Protein AF-A0A817H152-F1 (afdb_monomer_lite)

Sequence (243 aa):
MSLGIDNRSVYAEDFEIPFLQQSAEFYRLESQKLLAENSASVYIRKVAARISEEAERAVHYLDKSTEERIVRVLEDELITKHIKTIVEMENSGVYHMLKFNKCDDLATMYKLFERVPNGHLTIADCMSNYLREQGRALVTENTDDGKNAITYVQNLLDLKDTFDHFLKNAFNEDKTFKKRINSDFEYFINLNQRSPEYLSLFIDEKLKKGAKDLGDQDVEIVLDKVMMLFRYLEEKDVCERYY

Foldseek 3Di:
DDPDPPDCCCVVPVPLVVPLVVLLVVLLVVQVVDLVPDALLVLLVVLVVVLVVQLVVCVVPHDPVSSVVSSVSSCVRNDVVCLLVSQVPPCHHLLNCLVVVVLVSLLSQLVSLVVDPCSNVSSLVSVLVSLLVLLQCLQPVQPDDPVCLQVSLVSLLVSLVSLVCSCVRRVVVDPSSVVSNLVSLLVSCQVHPCSLVSLLVNLVVLVVVCVPPNDPVVSVVVVVSSVSSLVSYPCNVVNVVND

Structure (mmCIF, N/CA/C/O backbone):
data_AF-A0A817H152-F1
#
_entry.id   AF-A0A817H152-F1
#
loop_
_atom_site.group_PDB
_atom_site.id
_atom_site.type_symbol
_atom_site.label_atom_id
_atom_site.label_alt_id
_atom_site.label_comp_id
_atom_site.label_asym_id
_atom_site.label_entity_id
_atom_site.label_seq_id
_atom_site.pdbx_PDB_ins_code
_atom_site.Cartn_x
_atom_site.Cartn_y
_atom_site.Cartn_z
_atom_site.occupancy
_atom_site.B_iso_or_equiv
_atom_site.auth_seq_id
_atom_site.auth_comp_id
_atom_site.auth_asym_id
_atom_site.auth_atom_id
_atom_site.pdbx_PDB_model_num
ATOM 1 N N . MET A 1 1 ? 15.752 3.019 -51.015 1.00 47.44 1 MET A N 1
ATOM 2 C CA . MET A 1 1 ? 15.961 2.910 -49.560 1.00 47.44 1 MET A CA 1
ATOM 3 C C . MET A 1 1 ? 16.775 4.129 -49.158 1.00 47.44 1 MET A C 1
ATOM 5 O O . MET A 1 1 ? 17.945 4.213 -49.507 1.00 47.44 1 MET A O 1
ATOM 9 N N . SER A 1 2 ? 16.114 5.155 -48.629 1.00 43.03 2 SER A N 1
ATOM 10 C CA . SER A 1 2 ? 16.725 6.469 -48.412 1.00 43.03 2 SER A CA 1
ATOM 11 C C . SER A 1 2 ? 17.457 6.461 -47.070 1.00 43.03 2 SER A C 1
ATOM 13 O O . SER A 1 2 ? 16.843 6.672 -46.024 1.00 43.03 2 SER A O 1
ATOM 15 N N . LEU A 1 3 ? 18.758 6.168 -47.108 1.00 52.34 3 LEU A N 1
ATOM 16 C CA . LEU A 1 3 ? 19.688 6.306 -45.984 1.00 52.34 3 LEU A CA 1
ATOM 17 C C . LEU A 1 3 ? 19.990 7.801 -45.781 1.00 52.34 3 LEU A C 1
ATOM 19 O O . LEU A 1 3 ? 21.046 8.299 -46.158 1.00 52.34 3 LEU A O 1
ATOM 23 N N . GLY A 1 4 ? 18.994 8.542 -45.298 1.00 56.41 4 GLY A N 1
ATOM 24 C CA . GLY A 1 4 ? 19.151 9.928 -44.867 1.00 56.41 4 GLY A CA 1
ATOM 25 C C . GLY A 1 4 ? 19.604 9.987 -43.411 1.00 56.41 4 GLY A C 1
ATOM 26 O O . GLY A 1 4 ? 19.218 9.137 -42.613 1.00 56.41 4 GLY A O 1
ATOM 27 N N . ILE A 1 5 ? 20.381 11.014 -43.071 1.00 56.88 5 ILE A N 1
ATOM 28 C CA . ILE A 1 5 ? 20.919 11.284 -41.724 1.00 56.88 5 ILE A CA 1
ATOM 29 C C . ILE A 1 5 ? 19.800 11.436 -40.667 1.00 56.88 5 ILE A C 1
ATOM 31 O O . ILE A 1 5 ? 20.035 11.187 -39.491 1.00 56.88 5 ILE A O 1
ATOM 35 N N . ASP A 1 6 ? 18.567 11.733 -41.091 1.00 56.81 6 ASP A N 1
ATOM 36 C CA . ASP A 1 6 ? 17.380 11.853 -40.228 1.00 56.81 6 ASP A CA 1
ATOM 37 C C . ASP A 1 6 ? 16.561 10.555 -40.080 1.00 56.81 6 ASP A C 1
ATOM 39 O O . ASP A 1 6 ? 15.496 10.551 -39.459 1.00 56.81 6 ASP A O 1
ATOM 43 N N . ASN A 1 7 ? 16.994 9.440 -40.677 1.00 67.81 7 ASN A N 1
ATOM 44 C CA . ASN A 1 7 ? 16.175 8.234 -40.741 1.00 67.81 7 ASN A CA 1
ATOM 45 C C . ASN A 1 7 ? 16.553 7.220 -39.650 1.00 67.81 7 ASN A C 1
ATOM 47 O O . ASN A 1 7 ? 17.437 6.384 -39.826 1.00 67.81 7 ASN A O 1
ATOM 51 N N . ARG A 1 8 ? 15.825 7.261 -38.527 1.00 81.62 8 ARG A N 1
ATOM 52 C CA . ARG A 1 8 ? 15.987 6.346 -37.382 1.00 81.62 8 ARG A CA 1
ATOM 53 C C . ARG A 1 8 ? 15.674 4.873 -37.699 1.00 81.62 8 ARG A C 1
ATOM 55 O O . ARG A 1 8 ? 16.005 4.013 -36.892 1.00 81.62 8 ARG A O 1
ATOM 62 N N . SER A 1 9 ? 15.054 4.563 -38.839 1.00 82.94 9 SER A N 1
ATOM 63 C CA . SER A 1 9 ? 14.624 3.192 -39.188 1.00 82.94 9 SER A CA 1
ATOM 64 C C . SER A 1 9 ? 15.713 2.138 -38.974 1.00 82.94 9 SER A C 1
ATOM 66 O O . SER A 1 9 ? 15.454 1.165 -38.282 1.00 82.94 9 SER A O 1
ATOM 68 N N . VAL A 1 10 ? 16.943 2.380 -39.437 1.00 87.56 10 VAL A N 1
ATOM 69 C CA . VAL A 1 10 ? 18.068 1.439 -39.261 1.00 87.56 10 VAL A CA 1
ATOM 70 C C . VAL A 1 10 ? 18.408 1.229 -37.781 1.00 87.56 10 VAL A C 1
ATOM 72 O O . VAL A 1 10 ? 18.538 0.098 -37.332 1.00 87.56 10 VAL A O 1
ATOM 75 N N . TYR A 1 11 ? 18.501 2.305 -36.990 1.00 91.31 11 TYR A N 1
ATOM 76 C CA . TYR A 1 11 ? 18.754 2.190 -35.548 1.00 91.31 11 TYR A CA 1
ATOM 77 C C . TYR A 1 11 ? 17.638 1.418 -34.838 1.00 91.31 11 TYR A C 1
ATOM 79 O O . TYR A 1 11 ? 17.907 0.559 -34.003 1.00 91.31 11 TYR A O 1
ATOM 87 N N . ALA A 1 12 ? 16.383 1.726 -35.165 1.00 91.19 12 ALA A N 1
ATOM 88 C CA . ALA A 1 12 ? 15.233 1.098 -34.535 1.00 91.19 12 ALA A CA 1
ATOM 89 C C . ALA A 1 12 ? 15.130 -0.397 -34.886 1.00 91.19 12 ALA A C 1
ATOM 91 O O . ALA A 1 12 ? 14.959 -1.226 -33.994 1.00 91.19 12 ALA A O 1
ATOM 92 N N . GLU A 1 13 ? 15.239 -0.733 -36.172 1.00 91.88 13 GLU A N 1
ATOM 93 C CA . GLU A 1 13 ? 15.029 -2.087 -36.695 1.00 91.88 13 GLU A CA 1
ATOM 94 C C . GLU A 1 13 ? 16.216 -3.011 -36.410 1.00 91.88 13 GLU A C 1
ATOM 96 O O . GLU A 1 13 ? 16.015 -4.112 -35.898 1.00 91.88 13 GLU A O 1
ATOM 101 N N . ASP A 1 14 ? 17.444 -2.556 -36.671 1.00 92.81 14 ASP A N 1
ATOM 102 C CA . ASP A 1 14 ? 18.623 -3.426 -36.612 1.00 92.81 14 ASP A CA 1
ATOM 103 C C . ASP A 1 14 ? 19.258 -3.481 -35.217 1.00 92.81 14 ASP A C 1
ATOM 105 O O . ASP A 1 14 ? 19.947 -4.450 -34.892 1.00 92.81 14 ASP A O 1
ATOM 109 N N . PHE A 1 15 ? 19.042 -2.459 -34.380 1.00 95.25 15 PHE A N 1
ATOM 110 C CA . PHE A 1 15 ? 19.638 -2.385 -33.045 1.00 95.25 15 PHE A CA 1
ATOM 111 C C . PHE A 1 15 ? 18.600 -2.351 -31.923 1.00 95.25 15 PHE A C 1
ATOM 113 O O . PHE A 1 15 ? 18.599 -3.237 -31.074 1.00 95.25 15 PHE A O 1
ATOM 120 N N . GLU A 1 16 ? 17.725 -1.346 -31.888 1.00 95.94 16 GLU A N 1
ATOM 121 C CA . GLU A 1 16 ? 16.911 -1.052 -30.707 1.00 95.94 16 GLU A CA 1
ATOM 122 C C . GLU A 1 16 ? 15.894 -2.155 -30.397 1.00 95.94 16 GLU A C 1
ATOM 124 O O . GLU A 1 16 ? 15.781 -2.576 -29.249 1.00 95.94 16 GLU A O 1
ATOM 129 N N . ILE A 1 17 ? 15.177 -2.661 -31.404 1.00 96.44 17 ILE A N 1
ATOM 130 C CA . ILE A 1 17 ? 14.216 -3.755 -31.216 1.00 96.44 17 ILE A CA 1
ATOM 131 C C . ILE A 1 17 ? 14.926 -5.032 -30.719 1.00 96.44 17 ILE A C 1
ATOM 133 O O . ILE A 1 17 ? 14.527 -5.540 -29.664 1.00 96.44 17 ILE A O 1
ATOM 137 N N . PRO A 1 18 ? 15.989 -5.541 -31.382 1.00 97.81 18 PRO A N 1
ATOM 138 C CA . PRO A 1 18 ? 16.755 -6.678 -30.871 1.00 97.81 18 PRO A CA 1
ATOM 139 C C . PRO A 1 18 ? 17.369 -6.441 -29.487 1.00 97.81 18 PRO A C 1
ATOM 141 O O . PRO A 1 18 ? 17.430 -7.370 -28.681 1.00 97.81 18 PRO A O 1
ATOM 144 N N . PHE A 1 19 ? 17.831 -5.221 -29.201 1.00 97.62 19 PHE A N 1
ATOM 145 C CA . PHE A 1 19 ? 18.377 -4.837 -27.900 1.00 97.62 19 PHE A CA 1
ATOM 146 C C . PHE A 1 19 ? 17.313 -4.949 -26.806 1.00 97.62 19 PHE A C 1
ATOM 148 O O . PHE A 1 19 ? 17.528 -5.650 -25.822 1.00 97.62 19 PHE A O 1
ATOM 155 N N . LEU A 1 20 ? 16.141 -4.336 -26.994 1.00 98.25 20 LEU A N 1
ATOM 156 C CA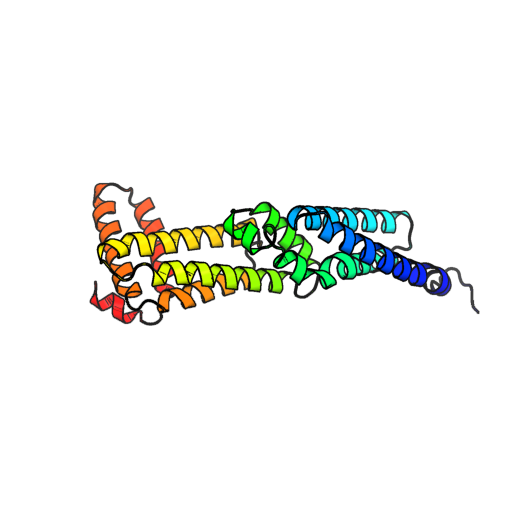 . LEU A 1 20 ? 15.051 -4.375 -26.016 1.00 98.25 20 LEU A CA 1
ATOM 157 C C . LEU A 1 20 ? 14.548 -5.806 -25.770 1.00 98.25 20 LEU A C 1
ATOM 159 O O . LEU A 1 20 ? 14.265 -6.161 -24.629 1.00 98.25 20 LEU A O 1
ATOM 163 N N . GLN A 1 21 ? 14.481 -6.645 -26.810 1.00 98.19 21 GLN A N 1
ATOM 164 C CA . GLN A 1 21 ? 14.099 -8.058 -26.682 1.00 98.19 21 GLN A CA 1
ATOM 165 C C . GLN A 1 21 ? 15.110 -8.867 -25.861 1.00 98.19 21 GLN A C 1
ATOM 167 O O . GLN A 1 21 ? 14.721 -9.635 -24.981 1.00 98.19 21 GLN A O 1
ATOM 172 N N . GLN A 1 22 ? 16.406 -8.687 -26.124 1.00 98.19 22 GLN A N 1
ATOM 173 C CA . GLN A 1 22 ? 17.460 -9.357 -25.358 1.00 98.19 22 GLN A CA 1
ATOM 174 C C . GLN A 1 22 ? 17.504 -8.864 -23.910 1.00 98.19 22 GLN A C 1
ATOM 176 O O . GLN A 1 22 ? 17.658 -9.672 -22.996 1.00 98.19 22 GLN A O 1
ATOM 181 N N . SER A 1 23 ? 17.309 -7.563 -23.690 1.00 98.25 23 SER A N 1
ATOM 182 C CA . SER A 1 23 ? 17.205 -6.989 -22.350 1.00 98.25 23 SER A CA 1
ATOM 183 C C . SER A 1 23 ? 16.000 -7.539 -21.590 1.00 98.25 23 SER A C 1
ATOM 185 O O . SER A 1 23 ? 16.137 -7.883 -20.420 1.00 98.25 23 SER A O 1
ATOM 187 N N . ALA A 1 24 ? 14.844 -7.697 -22.242 1.00 98.50 24 ALA A N 1
ATOM 188 C CA . ALA A 1 24 ? 13.667 -8.301 -21.618 1.00 98.50 24 ALA A CA 1
ATOM 189 C C . ALA A 1 24 ? 13.955 -9.733 -21.139 1.00 98.50 24 ALA A C 1
ATOM 191 O O . ALA A 1 24 ? 13.684 -10.073 -19.989 1.00 98.50 24 ALA A O 1
ATOM 192 N N . GLU A 1 25 ? 14.589 -10.552 -21.983 1.00 98.38 25 GLU A N 1
ATOM 193 C CA . GLU A 1 25 ? 14.994 -11.910 -21.610 1.00 98.38 25 GLU A CA 1
ATOM 194 C C . GLU A 1 25 ? 15.993 -11.916 -20.443 1.00 98.38 25 GLU A C 1
ATOM 196 O O . GLU A 1 25 ? 15.846 -12.693 -19.498 1.00 98.38 25 GLU A O 1
ATOM 201 N N . PHE A 1 26 ? 16.981 -11.019 -20.473 1.00 98.44 26 PHE A N 1
ATOM 202 C CA . PHE A 1 26 ? 17.954 -10.872 -19.396 1.00 98.44 26 PHE A CA 1
ATOM 203 C C . PHE A 1 26 ? 17.278 -10.519 -18.062 1.00 98.44 26 PHE A C 1
ATOM 205 O O . PHE A 1 26 ? 17.491 -11.214 -17.067 1.00 98.44 26 PHE A O 1
ATOM 212 N N . TYR A 1 27 ? 16.431 -9.485 -18.037 1.00 98.44 27 TYR A N 1
ATOM 213 C CA . TYR A 1 27 ? 15.763 -9.042 -16.810 1.00 98.44 27 TYR A CA 1
ATOM 214 C C . TYR A 1 27 ? 14.716 -10.032 -16.312 1.00 98.44 27 TYR A C 1
ATOM 216 O O . TYR A 1 27 ? 14.526 -10.139 -15.104 1.00 98.44 27 TYR A O 1
ATOM 224 N N . ARG A 1 28 ? 14.106 -10.823 -17.199 1.00 98.31 28 ARG A N 1
ATOM 225 C CA . ARG A 1 28 ? 13.240 -11.942 -16.812 1.00 98.31 28 ARG A CA 1
ATOM 226 C C . ARG A 1 28 ? 13.999 -13.017 -16.031 1.00 98.31 28 ARG A C 1
ATOM 228 O O . ARG A 1 28 ? 13.478 -13.576 -15.069 1.00 98.31 28 ARG A O 1
ATOM 235 N N . LEU A 1 29 ? 15.221 -13.347 -16.448 1.00 98.06 29 LEU A N 1
ATOM 236 C CA . LEU A 1 29 ? 16.064 -14.305 -15.724 1.00 98.06 29 LEU A CA 1
ATOM 237 C C . LEU A 1 29 ? 16.614 -13.691 -14.429 1.00 98.06 29 LEU A C 1
ATOM 239 O O . LEU A 1 29 ? 16.667 -14.366 -13.397 1.00 98.06 29 LEU A O 1
ATOM 24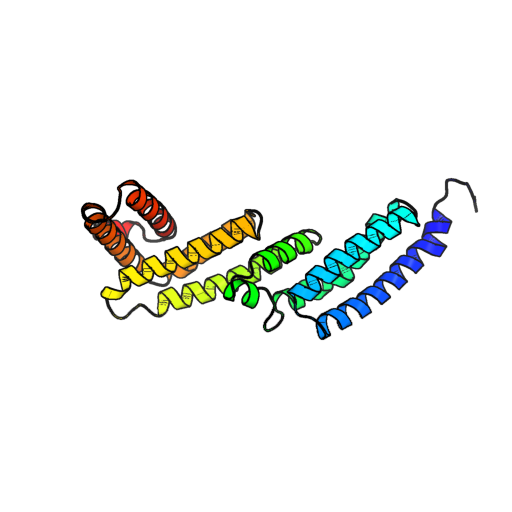3 N N . GLU A 1 30 ? 16.990 -12.408 -14.460 1.00 97.50 30 GLU A N 1
ATOM 244 C CA . GLU A 1 30 ? 17.456 -11.688 -13.272 1.00 97.50 30 GLU A CA 1
ATOM 245 C C . GLU A 1 30 ? 16.346 -11.584 -12.213 1.00 97.50 30 GLU A C 1
ATOM 247 O O . GLU A 1 30 ? 16.616 -11.868 -11.046 1.00 97.50 30 GLU A O 1
ATOM 252 N N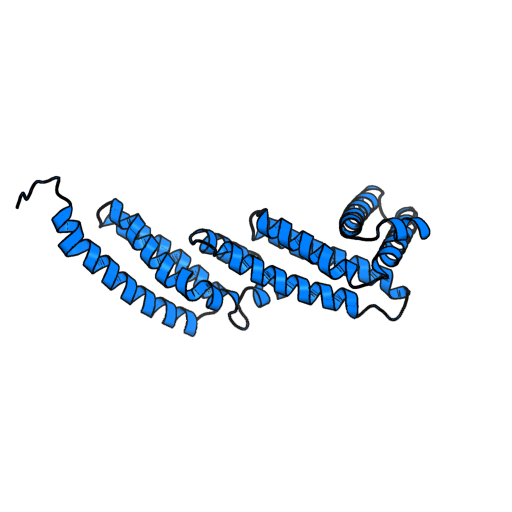 . SER A 1 31 ? 15.098 -11.270 -12.589 1.00 97.06 31 SER A N 1
ATOM 253 C CA . SER A 1 31 ? 13.976 -11.169 -11.644 1.00 97.06 31 SER A CA 1
ATOM 254 C C . SER A 1 31 ? 13.727 -12.485 -10.915 1.00 97.06 31 SER A C 1
ATOM 256 O O . SER A 1 31 ? 13.650 -12.498 -9.687 1.00 97.06 31 SER A O 1
ATOM 258 N N . GLN A 1 32 ? 13.686 -13.607 -11.638 1.00 96.75 32 GLN A N 1
ATOM 259 C CA . GLN A 1 32 ? 13.486 -14.936 -11.054 1.00 96.75 32 GLN A CA 1
ATOM 260 C C . GLN A 1 32 ? 14.587 -15.283 -10.052 1.00 96.75 32 GLN A C 1
ATOM 262 O O . GLN A 1 32 ? 14.299 -15.734 -8.941 1.00 96.75 32 GLN A O 1
ATOM 267 N N . LYS A 1 33 ? 15.848 -15.027 -10.416 1.00 97.50 33 LYS A N 1
ATOM 268 C CA . LYS A 1 33 ? 16.986 -15.244 -9.521 1.00 97.50 33 LYS A CA 1
ATOM 269 C C . LYS A 1 33 ? 16.890 -14.360 -8.277 1.00 97.50 33 LYS A C 1
ATOM 271 O O . LYS A 1 33 ? 17.043 -14.844 -7.158 1.00 97.50 33 LYS A O 1
ATOM 276 N N . LEU A 1 34 ? 16.615 -13.068 -8.458 1.00 96.69 34 LEU A N 1
ATOM 277 C CA . LEU A 1 34 ? 16.517 -12.125 -7.350 1.00 96.69 34 LEU A CA 1
ATOM 278 C C . LEU A 1 34 ? 15.367 -12.478 -6.401 1.00 96.69 34 LEU A C 1
ATOM 280 O O . LEU A 1 34 ? 15.565 -12.397 -5.191 1.00 96.69 34 LEU A O 1
ATOM 284 N N . LEU A 1 35 ? 14.209 -12.900 -6.914 1.00 96.38 35 LEU A N 1
ATOM 285 C CA . LEU A 1 35 ? 13.075 -13.343 -6.097 1.00 96.38 35 LEU A CA 1
ATOM 286 C C . LEU A 1 35 ? 13.395 -14.610 -5.296 1.00 96.38 35 LEU A C 1
ATOM 288 O O . LEU A 1 35 ? 12.963 -14.726 -4.156 1.00 96.38 35 LEU A O 1
ATOM 292 N N . ALA A 1 36 ? 14.156 -15.547 -5.868 1.00 95.69 36 ALA A N 1
ATOM 293 C CA . ALA A 1 36 ? 14.531 -16.783 -5.181 1.00 95.69 36 ALA A CA 1
ATOM 294 C C . ALA A 1 36 ? 15.566 -16.561 -4.062 1.00 95.69 36 ALA A C 1
ATOM 296 O O . ALA A 1 36 ? 15.579 -17.289 -3.073 1.00 95.69 36 ALA A O 1
ATOM 297 N N . GLU A 1 37 ? 16.448 -15.573 -4.222 1.00 95.62 37 GLU A N 1
ATOM 298 C CA . GLU A 1 37 ? 17.599 -15.361 -3.334 1.00 95.62 37 GLU A CA 1
ATOM 299 C C . GLU A 1 37 ? 17.388 -14.259 -2.283 1.00 95.62 37 GLU A C 1
ATOM 301 O O . GLU A 1 37 ? 18.225 -14.097 -1.394 1.00 95.62 37 GLU A O 1
ATOM 306 N N . ASN A 1 38 ? 16.329 -13.449 -2.385 1.00 95.50 38 ASN A N 1
ATOM 307 C CA . ASN A 1 38 ? 16.190 -12.228 -1.589 1.00 95.50 38 ASN A CA 1
ATOM 308 C C . ASN A 1 38 ? 14.788 -12.077 -0.990 1.00 95.50 38 ASN A C 1
ATOM 310 O O . ASN A 1 38 ? 13.794 -12.518 -1.553 1.00 95.50 38 ASN A O 1
ATOM 314 N N . SER A 1 39 ? 14.707 -11.367 0.138 1.00 96.00 39 SER A N 1
ATOM 315 C CA . SER A 1 39 ? 13.432 -10.903 0.690 1.00 96.00 39 SER A CA 1
ATOM 316 C C . SER A 1 39 ? 12.819 -9.797 -0.173 1.00 96.00 39 SER A C 1
ATOM 318 O O . SER A 1 39 ? 13.537 -9.100 -0.899 1.00 96.00 39 SER A O 1
ATOM 320 N N . ALA A 1 40 ? 11.513 -9.552 -0.021 1.00 95.81 40 ALA A N 1
ATOM 321 C CA . ALA A 1 40 ? 10.815 -8.511 -0.776 1.00 95.81 40 ALA A CA 1
ATOM 322 C C . ALA A 1 40 ? 11.485 -7.130 -0.642 1.00 95.81 40 ALA A C 1
ATOM 324 O O . ALA A 1 40 ? 11.661 -6.440 -1.643 1.00 95.81 40 ALA A O 1
ATOM 325 N N . SER A 1 41 ? 11.939 -6.737 0.558 1.00 93.62 41 SER A N 1
ATOM 326 C CA . SER A 1 41 ? 12.585 -5.429 0.749 1.00 93.62 41 SER A CA 1
ATOM 327 C C . SER A 1 41 ? 13.971 -5.318 0.107 1.00 93.62 41 SER A C 1
ATOM 329 O O . SER A 1 41 ? 14.363 -4.248 -0.361 1.00 93.62 41 SER A O 1
ATOM 331 N N . VAL A 1 42 ? 14.726 -6.416 0.040 1.00 96.06 42 VAL A N 1
ATOM 332 C CA . VAL A 1 42 ? 16.002 -6.441 -0.686 1.00 96.06 42 VAL A CA 1
ATOM 333 C C . VAL A 1 42 ? 15.753 -6.438 -2.194 1.00 96.06 42 VAL A C 1
ATOM 335 O O . VAL A 1 42 ? 16.431 -5.702 -2.911 1.00 96.06 42 VAL A O 1
ATOM 338 N N . TYR A 1 43 ? 14.755 -7.188 -2.665 1.00 97.38 43 TYR A N 1
ATOM 339 C CA . TYR A 1 43 ? 14.348 -7.215 -4.067 1.00 97.38 43 TYR A CA 1
ATOM 340 C C . TYR A 1 43 ? 13.976 -5.815 -4.577 1.00 97.38 43 TYR A C 1
ATOM 342 O O . TYR A 1 43 ? 14.591 -5.335 -5.527 1.00 97.38 43 TYR A O 1
ATOM 350 N N . ILE A 1 44 ? 13.053 -5.110 -3.907 1.00 95.62 44 ILE A N 1
ATOM 351 C CA . ILE A 1 44 ? 12.602 -3.774 -4.346 1.00 95.62 44 ILE A CA 1
ATOM 352 C C . ILE A 1 44 ? 13.752 -2.758 -4.404 1.00 95.62 44 ILE A C 1
ATOM 354 O O . ILE A 1 44 ? 13.815 -1.962 -5.338 1.00 95.62 44 ILE A O 1
ATOM 358 N N . ARG A 1 45 ? 14.706 -2.805 -3.460 1.00 95.56 45 ARG A N 1
ATOM 359 C CA . ARG A 1 45 ? 15.879 -1.914 -3.475 1.00 95.56 45 ARG A CA 1
ATOM 360 C C . ARG A 1 45 ? 16.798 -2.206 -4.655 1.00 95.56 45 ARG A C 1
ATOM 362 O O . ARG A 1 45 ? 17.274 -1.273 -5.297 1.00 95.56 45 ARG A O 1
ATOM 369 N N . LYS A 1 46 ? 17.032 -3.487 -4.955 1.00 97.06 46 LYS A N 1
ATOM 370 C CA . LYS A 1 46 ? 17.838 -3.895 -6.111 1.00 97.06 46 LYS A CA 1
ATOM 371 C C . LYS A 1 46 ? 17.176 -3.488 -7.423 1.00 97.06 46 LYS A C 1
ATOM 373 O O . LYS A 1 46 ? 17.857 -2.943 -8.279 1.00 97.06 46 LYS A O 1
ATOM 378 N N . VAL A 1 47 ? 15.865 -3.682 -7.559 1.00 97.38 47 VAL A N 1
ATOM 379 C CA . VAL A 1 47 ? 15.120 -3.266 -8.758 1.00 97.38 47 VAL A CA 1
ATOM 380 C C . VAL A 1 47 ? 15.163 -1.749 -8.943 1.00 97.38 47 VAL A C 1
ATOM 382 O O . VAL A 1 47 ? 15.446 -1.285 -10.044 1.00 97.38 47 VAL A O 1
ATOM 385 N N . ALA A 1 48 ? 14.963 -0.966 -7.878 1.00 95.62 48 ALA A N 1
ATOM 386 C CA . ALA A 1 48 ? 15.070 0.492 -7.952 1.00 95.62 48 ALA A CA 1
ATOM 387 C C . ALA A 1 48 ? 16.466 0.946 -8.423 1.00 95.62 48 ALA A C 1
ATOM 389 O O . ALA A 1 48 ? 16.568 1.791 -9.313 1.00 95.62 48 ALA A O 1
ATOM 390 N N . ALA A 1 49 ? 17.531 0.344 -7.880 1.00 96.69 49 ALA A N 1
ATOM 391 C CA . ALA A 1 49 ? 18.900 0.612 -8.317 1.00 96.69 49 ALA A CA 1
ATOM 392 C C . ALA A 1 49 ? 19.114 0.229 -9.789 1.00 96.69 49 ALA A C 1
ATOM 394 O O . ALA A 1 49 ? 19.623 1.040 -10.555 1.00 96.69 49 ALA A O 1
ATOM 395 N N . ARG A 1 50 ? 18.648 -0.954 -10.213 1.00 97.50 50 ARG A N 1
ATOM 396 C CA . ARG A 1 50 ? 18.755 -1.410 -11.607 1.00 97.50 50 ARG A CA 1
ATOM 397 C C . ARG A 1 50 ? 18.064 -0.487 -12.597 1.00 97.50 50 ARG A C 1
ATOM 399 O O . ARG A 1 50 ? 18.639 -0.201 -13.639 1.00 97.50 50 ARG A O 1
ATOM 406 N N . ILE A 1 51 ? 16.873 0.007 -12.268 1.00 97.25 51 ILE A N 1
ATOM 407 C CA . ILE A 1 51 ? 16.161 0.966 -13.120 1.00 97.25 51 ILE A CA 1
ATOM 408 C C . ILE A 1 51 ? 16.955 2.270 -13.254 1.00 97.25 51 ILE A C 1
ATOM 410 O O . ILE A 1 51 ? 17.076 2.785 -14.362 1.00 97.25 51 ILE A O 1
ATOM 414 N N . SER A 1 52 ? 17.524 2.784 -12.158 1.00 96.88 52 SER A N 1
ATOM 415 C CA . SER A 1 52 ? 18.351 4.000 -12.192 1.00 96.88 52 SER A CA 1
ATOM 416 C C . SER A 1 52 ? 19.626 3.801 -13.014 1.00 96.88 52 SER A C 1
ATOM 418 O O . SER A 1 52 ? 19.935 4.615 -13.879 1.00 96.88 52 SER A O 1
ATOM 420 N N . GLU A 1 53 ? 20.341 2.700 -12.776 1.00 97.31 53 GLU A N 1
ATOM 421 C CA . GLU A 1 53 ? 21.568 2.352 -13.497 1.00 97.31 53 GLU A CA 1
ATOM 422 C C . GLU A 1 53 ? 21.317 2.193 -15.003 1.00 97.31 53 GLU A C 1
ATOM 424 O O . GLU A 1 53 ? 22.129 2.641 -15.815 1.00 97.31 53 GLU A O 1
ATOM 429 N N . GLU A 1 54 ? 20.202 1.562 -15.392 1.00 97.31 54 GLU A N 1
ATOM 430 C CA . GLU A 1 54 ? 19.882 1.344 -16.804 1.00 97.31 54 GLU A CA 1
ATOM 431 C C . GLU A 1 54 ? 19.417 2.622 -17.498 1.00 97.31 54 GLU A C 1
ATOM 433 O O . GLU A 1 54 ? 19.820 2.877 -18.633 1.00 97.31 54 GLU A O 1
ATOM 438 N N . ALA A 1 55 ? 18.631 3.457 -16.813 1.00 96.69 55 ALA A N 1
ATOM 439 C CA . ALA A 1 55 ? 18.244 4.765 -17.327 1.00 96.69 55 ALA A CA 1
ATOM 440 C C . ALA A 1 55 ? 19.485 5.637 -17.580 1.00 96.69 55 ALA A C 1
ATOM 442 O O . ALA A 1 55 ? 19.657 6.169 -18.677 1.00 96.69 55 ALA A O 1
ATOM 443 N N . GLU A 1 56 ? 20.407 5.716 -16.614 1.00 97.19 56 GLU A N 1
ATOM 444 C CA . GLU A 1 56 ? 21.663 6.457 -16.773 1.00 97.19 56 GLU A CA 1
ATOM 445 C C . GLU A 1 56 ? 22.507 5.906 -17.925 1.00 97.19 56 GLU A C 1
ATOM 447 O O . GLU A 1 56 ? 22.999 6.677 -18.754 1.00 97.19 56 GLU A O 1
ATOM 452 N N . ARG A 1 57 ? 22.642 4.579 -18.028 1.00 96.75 57 ARG A N 1
ATOM 453 C CA . ARG A 1 57 ? 23.379 3.942 -19.126 1.00 96.75 57 ARG A CA 1
ATOM 454 C C . ARG A 1 57 ? 22.757 4.269 -20.481 1.00 96.75 57 ARG A C 1
ATOM 456 O O . ARG A 1 57 ? 23.482 4.618 -21.412 1.00 96.75 57 ARG A O 1
ATOM 463 N N . ALA A 1 58 ? 21.434 4.195 -20.595 1.00 96.62 58 ALA A N 1
ATOM 464 C CA . ALA A 1 58 ? 20.734 4.492 -21.835 1.00 96.62 58 ALA A CA 1
ATOM 465 C C . ALA A 1 58 ? 20.948 5.946 -22.274 1.00 96.62 58 ALA A C 1
ATOM 467 O O . ALA A 1 58 ? 21.257 6.179 -23.440 1.00 96.62 58 ALA A O 1
ATOM 468 N N . VAL A 1 59 ? 20.891 6.909 -21.347 1.00 95.69 59 VAL A N 1
ATOM 469 C CA . VAL A 1 59 ? 21.162 8.328 -21.648 1.00 95.69 59 VAL A CA 1
ATOM 470 C C . VAL A 1 59 ? 22.585 8.551 -22.171 1.00 95.69 59 VAL A C 1
ATOM 472 O O . VAL A 1 59 ? 22.787 9.400 -23.037 1.00 95.69 59 VAL A O 1
ATOM 475 N N . HIS A 1 60 ? 23.574 7.813 -21.661 1.00 94.94 60 HIS A N 1
ATOM 476 C CA . HIS A 1 60 ? 24.978 8.011 -22.037 1.00 94.94 60 HIS A CA 1
ATOM 477 C C . HIS A 1 60 ? 25.356 7.374 -23.378 1.00 94.94 60 HIS A C 1
ATOM 479 O O . HIS A 1 60 ? 26.234 7.897 -24.066 1.00 94.94 60 HIS A O 1
ATOM 485 N N . TYR A 1 61 ? 24.741 6.244 -23.735 1.00 92.81 61 TYR A N 1
ATOM 486 C CA . TYR A 1 61 ? 25.211 5.416 -24.852 1.00 92.81 61 TYR A CA 1
ATOM 487 C C . TYR A 1 61 ? 24.202 5.231 -25.986 1.00 92.81 61 TYR A C 1
ATOM 489 O O . TYR A 1 61 ? 24.602 4.801 -27.068 1.00 92.81 61 TYR A O 1
ATOM 497 N N . LEU A 1 62 ? 22.915 5.506 -25.763 1.00 94.44 62 LEU A N 1
ATOM 498 C CA . LEU A 1 62 ? 21.841 5.168 -26.699 1.00 94.44 62 LEU A CA 1
ATOM 499 C C . LEU A 1 62 ? 21.135 6.418 -27.233 1.00 94.44 62 LEU A C 1
ATOM 501 O O . LEU A 1 62 ? 21.315 7.530 -26.737 1.00 94.44 62 LEU A O 1
ATOM 505 N N . ASP A 1 63 ? 20.309 6.230 -28.265 1.00 93.19 63 ASP A N 1
ATOM 506 C CA . ASP A 1 63 ? 19.411 7.290 -28.713 1.00 93.19 63 ASP A CA 1
ATOM 507 C C . ASP A 1 63 ? 18.495 7.708 -27.557 1.00 93.19 63 ASP A C 1
ATOM 509 O O . ASP A 1 63 ? 17.983 6.854 -26.828 1.00 93.19 63 ASP A O 1
ATOM 513 N N . LYS A 1 64 ? 18.242 9.017 -27.433 1.00 91.62 64 LYS A N 1
ATOM 514 C CA . LYS A 1 64 ? 17.458 9.620 -26.344 1.00 91.62 64 LYS A CA 1
ATOM 515 C C . LYS A 1 64 ? 16.123 8.916 -26.099 1.00 91.62 64 LYS A C 1
ATOM 517 O O . LYS A 1 64 ? 15.669 8.832 -24.967 1.00 91.62 64 LYS A O 1
ATOM 522 N N . SER A 1 65 ? 15.472 8.433 -27.149 1.00 92.50 65 SER A N 1
ATOM 523 C CA . SER A 1 65 ? 14.158 7.800 -27.023 1.00 92.50 65 SER A CA 1
ATOM 524 C C . SER A 1 65 ? 14.204 6.318 -26.633 1.00 92.50 65 SER A C 1
ATOM 526 O O . SER A 1 65 ? 13.152 5.721 -26.404 1.00 92.50 65 SER A O 1
ATOM 528 N N . THR A 1 66 ? 15.399 5.731 -26.540 1.00 95.94 66 THR A N 1
ATOM 529 C CA . THR A 1 66 ? 15.604 4.357 -26.062 1.00 95.94 66 THR A CA 1
ATOM 530 C C . THR A 1 66 ? 15.494 4.274 -24.546 1.00 95.94 66 THR A C 1
ATOM 532 O O . THR A 1 66 ? 15.021 3.260 -24.047 1.00 95.94 66 THR A O 1
ATOM 535 N N . GLU A 1 67 ? 15.874 5.330 -23.816 1.00 97.12 67 GLU A N 1
ATOM 536 C CA . GLU A 1 67 ? 15.834 5.370 -22.345 1.00 97.12 67 GLU A CA 1
ATOM 537 C C . GLU A 1 67 ? 14.436 5.055 -21.802 1.00 97.12 67 GLU A C 1
ATOM 539 O O . GLU A 1 67 ? 14.265 4.089 -21.061 1.00 97.12 67 GLU A O 1
ATOM 544 N N . GLU A 1 68 ? 13.412 5.768 -22.268 1.00 97.12 68 GLU A N 1
ATOM 545 C CA . GLU A 1 68 ? 12.029 5.489 -21.872 1.00 97.12 68 GLU A CA 1
ATOM 546 C C . GLU A 1 68 ? 11.606 4.042 -22.197 1.00 97.12 68 GLU A C 1
ATOM 548 O O . GLU A 1 68 ? 10.875 3.405 -21.438 1.00 97.12 68 GLU A O 1
ATOM 553 N N . ARG A 1 69 ? 12.069 3.488 -23.323 1.00 97.75 69 ARG A N 1
ATOM 554 C CA . ARG A 1 69 ? 11.676 2.146 -23.778 1.00 97.75 69 ARG A CA 1
ATOM 555 C C . ARG A 1 69 ? 12.353 1.040 -22.984 1.00 97.75 69 ARG A C 1
ATOM 557 O O . ARG A 1 69 ? 11.681 0.072 -22.640 1.00 97.75 69 ARG A O 1
ATOM 564 N N . ILE A 1 70 ? 13.642 1.177 -22.673 1.00 98.06 70 ILE A N 1
ATOM 565 C CA . ILE A 1 70 ? 14.344 0.195 -21.844 1.00 98.06 70 ILE A CA 1
ATOM 566 C C . ILE A 1 70 ? 13.825 0.244 -20.407 1.00 98.06 70 ILE A C 1
ATOM 568 O O . ILE A 1 70 ? 13.546 -0.806 -19.842 1.00 98.06 70 ILE A O 1
ATOM 572 N N . VAL A 1 71 ? 13.563 1.433 -19.852 1.00 98.06 71 VAL A N 1
ATOM 573 C CA . VAL A 1 71 ? 12.957 1.567 -18.517 1.00 98.06 71 VAL A CA 1
ATOM 574 C C . VAL A 1 71 ? 11.612 0.839 -18.445 1.00 98.06 71 VAL A C 1
ATOM 576 O O . VAL A 1 71 ? 11.391 0.088 -17.498 1.00 98.06 71 VAL A O 1
ATOM 579 N N . ARG A 1 72 ? 10.760 0.956 -19.474 1.00 98.06 72 ARG A N 1
ATOM 580 C CA . ARG A 1 72 ? 9.495 0.201 -19.555 1.00 98.06 72 ARG A CA 1
ATOM 581 C C . ARG A 1 72 ? 9.696 -1.316 -19.598 1.00 98.06 72 ARG A C 1
ATOM 583 O O . ARG A 1 72 ? 8.887 -2.046 -19.034 1.00 98.06 72 ARG A O 1
ATOM 590 N N . VAL A 1 73 ? 10.758 -1.803 -20.245 1.00 98.44 73 VAL A N 1
ATOM 591 C CA . VAL A 1 73 ? 11.103 -3.236 -20.230 1.00 98.44 73 VAL A CA 1
ATOM 592 C C . VAL A 1 73 ? 11.446 -3.689 -18.809 1.00 98.44 73 VAL A C 1
ATOM 594 O O . VAL A 1 73 ? 10.933 -4.711 -18.362 1.00 98.44 73 VAL A O 1
ATOM 597 N N . LEU A 1 74 ? 12.253 -2.920 -18.069 1.00 98.38 74 LEU A N 1
ATOM 598 C CA . LEU A 1 74 ? 12.578 -3.245 -16.676 1.00 98.38 74 LEU A CA 1
ATOM 599 C C . LEU A 1 74 ? 11.339 -3.181 -15.778 1.00 98.38 74 LEU A C 1
ATOM 601 O O . LEU A 1 74 ? 11.155 -4.046 -14.929 1.00 98.38 74 LEU A O 1
ATOM 605 N N . GLU A 1 75 ? 10.482 -2.178 -15.951 1.00 97.81 75 GLU A N 1
ATOM 606 C CA . GLU A 1 75 ? 9.221 -2.067 -15.213 1.00 97.81 75 GLU A CA 1
ATOM 607 C C . GLU A 1 75 ? 8.306 -3.275 -15.451 1.00 97.81 75 GLU A C 1
ATOM 609 O O . GLU A 1 75 ? 7.712 -3.792 -14.504 1.00 97.81 75 GLU A O 1
ATOM 614 N N . ASP A 1 76 ? 8.206 -3.762 -16.688 1.00 98.06 76 ASP A N 1
ATOM 615 C CA . ASP A 1 76 ? 7.409 -4.946 -17.007 1.00 98.06 76 ASP A CA 1
ATOM 616 C C . ASP A 1 76 ? 8.006 -6.229 -16.403 1.00 98.06 76 ASP A C 1
ATOM 618 O O . ASP A 1 76 ? 7.326 -6.943 -15.657 1.00 98.06 76 ASP A O 1
ATOM 622 N N . GLU A 1 77 ? 9.287 -6.495 -16.677 1.00 98.19 77 GLU A N 1
ATOM 623 C CA . GLU A 1 77 ? 9.954 -7.745 -16.291 1.00 98.19 77 GLU A CA 1
ATOM 624 C C . GLU A 1 77 ? 10.274 -7.829 -14.795 1.00 98.19 77 GLU A C 1
ATOM 626 O O . GLU A 1 77 ? 10.179 -8.905 -14.210 1.00 98.19 77 GLU A O 1
ATOM 631 N N . LEU A 1 78 ? 10.642 -6.716 -14.151 1.00 97.88 78 LEU A N 1
ATOM 632 C CA . LEU A 1 78 ? 11.058 -6.705 -12.743 1.00 97.88 78 LEU A CA 1
ATOM 633 C C . LEU A 1 78 ? 9.916 -6.360 -11.781 1.00 97.88 78 LEU A C 1
ATOM 635 O O . LEU A 1 78 ? 9.984 -6.742 -10.609 1.00 97.88 78 LEU A O 1
ATOM 639 N N . ILE A 1 79 ? 8.887 -5.632 -12.231 1.00 97.25 79 ILE A N 1
ATOM 640 C CA . ILE A 1 79 ? 7.793 -5.170 -11.366 1.00 97.25 79 ILE A CA 1
ATOM 641 C C . ILE A 1 79 ? 6.477 -5.813 -11.794 1.00 97.25 79 ILE A C 1
ATOM 643 O O . ILE A 1 79 ? 5.984 -6.677 -11.071 1.00 97.25 79 ILE A O 1
ATOM 647 N N . THR A 1 80 ? 5.920 -5.436 -12.951 1.00 97.00 80 THR A N 1
ATOM 648 C CA . THR A 1 80 ? 4.548 -5.777 -13.385 1.00 97.00 80 THR A CA 1
ATOM 649 C C . THR A 1 80 ? 4.246 -7.270 -13.282 1.00 97.00 80 THR A C 1
ATOM 651 O O . THR A 1 80 ? 3.241 -7.659 -12.682 1.00 97.00 80 THR A O 1
ATOM 654 N N . LYS A 1 81 ? 5.136 -8.125 -13.797 1.00 96.88 81 LYS A N 1
ATOM 655 C CA . LYS A 1 81 ? 4.964 -9.590 -13.785 1.00 96.88 81 LYS A CA 1
ATOM 656 C C . LYS A 1 81 ? 5.044 -10.223 -12.395 1.00 96.88 81 LYS A C 1
ATOM 658 O O . LYS A 1 81 ? 4.593 -11.354 -12.215 1.00 96.88 81 LYS A O 1
ATOM 663 N N . HIS A 1 82 ? 5.583 -9.507 -11.412 1.00 96.25 82 HIS A N 1
ATOM 664 C CA . HIS A 1 82 ? 5.907 -10.034 -10.087 1.00 96.25 82 HIS A CA 1
ATOM 665 C C . HIS A 1 82 ? 5.236 -9.286 -8.929 1.00 96.25 82 HIS A C 1
ATOM 667 O O . HIS A 1 82 ? 5.433 -9.682 -7.783 1.00 96.25 82 HIS A O 1
ATOM 673 N N . ILE A 1 83 ? 4.406 -8.264 -9.188 1.00 95.06 83 ILE A N 1
ATOM 674 C CA . ILE A 1 83 ? 3.732 -7.451 -8.152 1.00 95.06 83 ILE A CA 1
ATOM 675 C C . ILE A 1 83 ? 3.092 -8.332 -7.076 1.00 95.06 83 ILE A C 1
ATOM 677 O O . ILE A 1 83 ? 3.373 -8.153 -5.892 1.00 95.06 83 ILE A O 1
ATOM 681 N N . LYS A 1 84 ? 2.263 -9.305 -7.480 1.00 94.50 84 LYS A N 1
ATOM 682 C CA . LYS A 1 84 ? 1.579 -10.205 -6.539 1.00 94.50 84 LYS A CA 1
ATOM 683 C C . LYS A 1 84 ? 2.573 -11.030 -5.727 1.00 94.50 84 LYS A C 1
ATOM 685 O O . LYS A 1 84 ? 2.500 -11.031 -4.506 1.00 94.50 84 LYS A O 1
ATOM 690 N N . THR A 1 85 ? 3.555 -11.640 -6.392 1.00 95.56 85 THR A N 1
ATOM 691 C CA . THR A 1 85 ? 4.611 -12.431 -5.743 1.00 95.56 85 THR A CA 1
ATOM 692 C C . THR A 1 85 ? 5.381 -11.622 -4.701 1.00 95.56 85 THR A C 1
ATOM 694 O O . THR A 1 85 ? 5.683 -12.145 -3.637 1.00 95.56 85 THR A O 1
ATOM 697 N N . ILE A 1 86 ? 5.685 -10.353 -4.980 1.00 95.94 86 ILE A N 1
ATOM 698 C CA . ILE A 1 86 ? 6.425 -9.470 -4.068 1.00 95.94 86 ILE A CA 1
ATOM 699 C C . ILE A 1 86 ? 5.550 -9.064 -2.874 1.00 95.94 86 ILE A C 1
ATOM 701 O O . ILE A 1 86 ? 6.005 -9.093 -1.731 1.00 95.94 86 ILE A O 1
ATOM 705 N N . VAL A 1 87 ? 4.294 -8.689 -3.132 1.00 96.06 87 VAL A N 1
ATOM 706 C CA . VAL A 1 87 ? 3.346 -8.224 -2.106 1.00 96.06 87 VAL A CA 1
ATOM 707 C C . VAL A 1 87 ? 2.956 -9.346 -1.149 1.00 96.06 87 VAL A C 1
ATOM 709 O O . VAL A 1 87 ? 2.867 -9.112 0.056 1.00 96.06 87 VAL A O 1
ATOM 712 N N . GLU A 1 88 ? 2.765 -10.552 -1.673 1.00 95.19 88 GLU A N 1
ATOM 713 C CA . GLU A 1 88 ? 2.337 -11.744 -0.934 1.00 95.19 88 GLU A CA 1
ATOM 714 C C . GLU A 1 88 ? 3.523 -12.606 -0.468 1.00 95.19 88 GLU A C 1
ATOM 716 O O . GLU A 1 88 ? 3.320 -13.685 0.084 1.00 95.19 88 GLU A O 1
ATOM 721 N N . MET A 1 89 ? 4.767 -12.149 -0.673 1.00 95.25 89 MET A N 1
ATOM 722 C CA . MET A 1 89 ? 5.965 -12.924 -0.351 1.00 95.25 89 MET A CA 1
ATOM 723 C C . MET A 1 89 ? 5.979 -13.339 1.123 1.00 95.25 89 MET A C 1
ATOM 725 O O . MET A 1 89 ? 5.908 -12.500 2.029 1.00 95.25 89 MET A O 1
ATOM 729 N N . GLU A 1 90 ? 6.134 -14.637 1.371 1.00 92.25 90 GLU A N 1
ATOM 730 C CA . GLU A 1 90 ? 6.133 -15.176 2.725 1.00 92.25 90 GLU A CA 1
ATOM 731 C C . GLU A 1 90 ? 7.238 -14.524 3.572 1.00 92.25 90 GLU A C 1
ATOM 733 O O . GLU A 1 90 ? 8.368 -14.323 3.119 1.00 92.25 90 GLU A O 1
ATOM 738 N N . ASN A 1 91 ? 6.903 -14.145 4.807 1.00 92.38 91 ASN A N 1
ATOM 739 C CA . ASN A 1 91 ? 7.825 -13.551 5.784 1.00 92.38 91 ASN A CA 1
ATOM 740 C C . ASN A 1 91 ? 8.560 -12.272 5.330 1.00 92.38 91 ASN A C 1
ATOM 742 O O . ASN A 1 91 ? 9.509 -11.842 5.985 1.00 92.38 91 ASN A O 1
ATOM 746 N N . SER A 1 92 ? 8.147 -11.628 4.235 1.00 95.00 92 SER A N 1
ATOM 747 C CA . SER A 1 92 ? 8.775 -10.370 3.813 1.00 95.00 92 SER A CA 1
ATOM 748 C C . SER A 1 92 ? 7.890 -9.414 3.019 1.00 95.00 92 SER A C 1
ATOM 750 O O . SER A 1 92 ? 8.243 -8.240 2.947 1.00 95.00 92 SER A O 1
ATOM 752 N N . GLY A 1 93 ? 6.756 -9.873 2.484 1.00 95.00 93 GLY A N 1
ATOM 753 C CA . GLY A 1 93 ? 5.774 -9.060 1.768 1.00 95.00 93 GLY A CA 1
ATOM 754 C C . GLY A 1 93 ? 5.018 -8.070 2.661 1.00 95.00 93 GLY A C 1
ATOM 755 O O . GLY A 1 93 ? 5.347 -7.867 3.833 1.00 95.00 93 GLY A O 1
ATOM 756 N N . VAL A 1 94 ? 3.969 -7.454 2.115 1.00 96.94 94 VAL A N 1
ATOM 757 C CA . VAL A 1 94 ? 3.247 -6.331 2.745 1.00 96.94 94 VAL A CA 1
ATOM 758 C C . VAL A 1 94 ? 2.689 -6.700 4.123 1.00 96.94 94 VAL A C 1
ATOM 760 O O . VAL A 1 94 ? 2.860 -5.921 5.057 1.00 96.94 94 VAL A O 1
ATOM 763 N N . TYR A 1 95 ? 2.129 -7.903 4.298 1.00 96.25 95 TYR A N 1
ATOM 764 C CA . TYR A 1 95 ? 1.666 -8.391 5.611 1.00 96.25 95 TYR A CA 1
ATOM 765 C C . TYR A 1 95 ? 2.777 -8.347 6.664 1.00 96.25 95 TYR A C 1
ATOM 767 O O . TYR A 1 95 ? 2.592 -7.825 7.762 1.00 96.25 95 TYR A O 1
ATOM 775 N N . HIS A 1 96 ? 3.959 -8.866 6.323 1.00 97.00 96 HIS A N 1
ATOM 776 C CA . HIS A 1 96 ? 5.103 -8.848 7.226 1.00 97.00 96 HIS A CA 1
ATOM 777 C C . HIS A 1 96 ? 5.551 -7.408 7.505 1.00 97.00 96 HIS A C 1
ATOM 779 O O . HIS A 1 96 ? 5.864 -7.061 8.642 1.00 97.00 96 HIS A O 1
ATOM 785 N N . MET A 1 97 ? 5.598 -6.549 6.486 1.00 97.38 97 MET A N 1
ATOM 786 C CA . MET A 1 97 ? 6.015 -5.161 6.675 1.00 97.38 97 MET A CA 1
ATOM 787 C C . MET A 1 97 ? 5.053 -4.379 7.580 1.00 97.38 97 MET A C 1
ATOM 789 O O . MET A 1 97 ? 5.524 -3.661 8.459 1.00 97.38 97 MET A O 1
ATOM 793 N N . LEU A 1 98 ? 3.739 -4.565 7.431 1.00 97.44 98 LEU A N 1
ATOM 794 C CA . LEU A 1 98 ? 2.725 -3.952 8.296 1.00 97.44 98 LEU A CA 1
ATOM 795 C C . LEU A 1 98 ? 2.827 -4.481 9.731 1.00 97.44 98 LEU A C 1
ATOM 797 O O . LEU A 1 98 ? 2.891 -3.699 10.677 1.00 97.44 98 LEU A O 1
ATOM 801 N N . LYS A 1 99 ? 2.923 -5.806 9.898 1.00 96.31 99 LYS A N 1
ATOM 802 C CA . LYS A 1 99 ? 3.012 -6.459 11.212 1.00 96.31 99 LYS A CA 1
ATOM 803 C C . LYS A 1 99 ? 4.231 -6.029 12.025 1.00 96.31 99 LYS A C 1
ATOM 805 O O . LYS A 1 99 ? 4.130 -5.854 13.234 1.00 96.31 99 LYS A O 1
ATOM 810 N N . PHE A 1 100 ? 5.381 -5.871 11.373 1.00 96.69 100 PHE A N 1
ATOM 811 C CA . PHE A 1 100 ? 6.642 -5.510 12.029 1.00 96.69 100 PHE A CA 1
ATOM 812 C C . PHE A 1 100 ? 7.004 -4.027 11.879 1.00 96.69 100 PHE A C 1
ATOM 814 O O . PHE A 1 100 ? 8.159 -3.660 12.082 1.00 96.69 100 PHE A O 1
ATOM 821 N N . ASN A 1 101 ? 6.035 -3.181 11.516 1.00 95.25 101 ASN A N 1
ATOM 822 C CA . ASN A 1 101 ? 6.197 -1.734 11.392 1.00 95.25 101 ASN A CA 1
ATOM 823 C C . ASN A 1 101 ? 7.380 -1.293 10.505 1.00 95.25 101 ASN A C 1
ATOM 825 O O . ASN A 1 101 ? 8.091 -0.333 10.803 1.00 95.25 101 ASN A O 1
ATOM 829 N N . LYS A 1 102 ? 7.608 -1.996 9.388 1.00 96.25 102 LYS A N 1
ATOM 830 C CA . LYS A 1 102 ? 8.663 -1.678 8.411 1.00 96.25 102 LYS A CA 1
ATOM 831 C C . LYS A 1 102 ? 8.223 -0.558 7.464 1.00 96.25 102 LYS A C 1
ATOM 833 O O . LYS A 1 102 ? 8.078 -0.762 6.260 1.00 96.25 102 LYS A O 1
ATOM 838 N N . CYS A 1 103 ? 7.999 0.624 8.032 1.00 96.12 103 CYS A N 1
ATOM 839 C CA . CYS A 1 103 ? 7.466 1.794 7.334 1.00 96.12 103 CYS A CA 1
ATOM 840 C C . CYS A 1 103 ? 8.326 2.213 6.124 1.00 96.12 103 CYS A C 1
ATOM 842 O O . CYS A 1 103 ? 7.797 2.402 5.032 1.00 96.12 103 CYS A O 1
ATOM 844 N N . ASP A 1 104 ? 9.654 2.250 6.270 1.00 95.94 104 ASP A N 1
ATOM 845 C CA . ASP A 1 104 ? 10.570 2.643 5.185 1.00 95.94 104 ASP A CA 1
ATOM 846 C C . ASP A 1 104 ? 10.582 1.646 4.013 1.00 95.94 104 ASP A C 1
ATOM 848 O O . ASP A 1 104 ? 10.670 2.035 2.842 1.00 95.94 104 ASP A O 1
ATOM 852 N N . ASP A 1 105 ? 10.465 0.346 4.313 1.00 95.62 105 ASP A N 1
ATOM 853 C CA . ASP A 1 105 ? 10.368 -0.697 3.288 1.00 95.62 105 ASP A CA 1
ATOM 854 C C . ASP A 1 105 ? 9.042 -0.554 2.511 1.00 95.62 105 ASP A C 1
ATOM 856 O O . ASP A 1 105 ? 9.047 -0.637 1.281 1.00 95.62 105 ASP A O 1
ATOM 860 N N . LEU A 1 106 ? 7.929 -0.250 3.198 1.00 97.00 106 LEU A N 1
ATOM 861 C CA . LEU A 1 106 ? 6.640 0.059 2.559 1.00 97.00 106 LEU A CA 1
ATOM 862 C C . LEU A 1 106 ? 6.709 1.333 1.715 1.00 97.00 106 LEU A C 1
ATOM 864 O O . LEU A 1 106 ? 6.197 1.338 0.598 1.00 97.00 106 LEU A O 1
ATOM 868 N N . ALA A 1 107 ? 7.372 2.384 2.203 1.00 97.06 107 ALA A N 1
ATOM 869 C CA . ALA A 1 107 ? 7.562 3.629 1.461 1.00 97.06 107 ALA A CA 1
ATOM 870 C C . ALA A 1 107 ? 8.343 3.394 0.163 1.00 97.06 107 ALA A C 1
ATOM 872 O O . ALA A 1 107 ? 8.009 3.929 -0.896 1.00 97.06 107 ALA A O 1
ATOM 873 N N . THR A 1 108 ? 9.379 2.558 0.236 1.00 95.62 108 THR A N 1
ATOM 874 C CA . THR A 1 108 ? 10.181 2.168 -0.927 1.00 95.62 108 THR A CA 1
ATOM 875 C C . THR A 1 108 ? 9.351 1.348 -1.912 1.00 95.62 108 THR A C 1
ATOM 877 O O . THR A 1 108 ? 9.398 1.604 -3.115 1.00 95.62 108 THR A O 1
ATOM 880 N N . MET A 1 109 ? 8.556 0.396 -1.412 1.00 96.62 109 MET A N 1
ATOM 881 C CA . MET A 1 109 ? 7.676 -0.425 -2.243 1.00 96.62 109 MET A CA 1
ATOM 882 C C . MET A 1 109 ? 6.612 0.426 -2.945 1.00 96.62 109 MET A C 1
ATOM 884 O O . MET A 1 109 ? 6.422 0.281 -4.149 1.00 96.62 109 MET A O 1
ATOM 888 N N . TYR A 1 110 ? 5.971 1.345 -2.219 1.00 96.81 110 TYR A N 1
ATOM 889 C CA . TYR A 1 110 ? 4.965 2.262 -2.752 1.00 96.81 110 TYR A CA 1
ATOM 890 C C . TYR A 1 110 ? 5.525 3.111 -3.901 1.00 96.81 110 TYR A C 1
ATOM 892 O O . TYR A 1 110 ? 4.968 3.096 -4.996 1.00 96.81 110 TYR A O 1
ATOM 900 N N . LYS A 1 111 ? 6.677 3.764 -3.691 1.00 95.75 111 LYS A N 1
ATOM 901 C CA . LYS A 1 111 ? 7.352 4.574 -4.722 1.00 95.75 111 LYS A CA 1
ATOM 902 C C . LYS A 1 111 ? 7.733 3.760 -5.956 1.00 95.75 111 LYS A C 1
ATOM 904 O O . LYS A 1 111 ? 7.589 4.231 -7.079 1.00 95.75 111 LYS A O 1
ATOM 909 N N . LEU A 1 112 ? 8.225 2.535 -5.766 1.00 96.00 112 LEU A N 1
ATOM 910 C CA . LEU A 1 112 ? 8.589 1.670 -6.887 1.00 96.00 112 LEU A CA 1
ATOM 911 C C . LEU A 1 112 ? 7.353 1.238 -7.686 1.00 96.00 112 LEU A C 1
ATOM 913 O O . LEU A 1 112 ? 7.402 1.170 -8.909 1.00 96.00 112 LEU A O 1
ATOM 917 N N . PHE A 1 113 ? 6.245 0.951 -7.008 1.00 96.00 113 PHE A N 1
ATOM 918 C CA . PHE A 1 113 ? 5.026 0.450 -7.642 1.00 96.00 113 PHE A CA 1
ATOM 919 C C . PHE A 1 113 ? 4.172 1.562 -8.262 1.00 96.00 113 PHE A C 1
ATOM 921 O O . PHE A 1 113 ? 3.313 1.269 -9.089 1.00 96.00 113 PHE A O 1
ATOM 928 N N . GLU A 1 114 ? 4.426 2.829 -7.927 1.00 94.75 114 GLU A N 1
ATOM 929 C CA . GLU A 1 114 ? 3.858 3.993 -8.622 1.00 94.75 114 GLU A CA 1
ATOM 930 C C . GLU A 1 114 ? 4.270 4.040 -10.104 1.00 94.75 114 GLU A C 1
ATOM 932 O O . GLU A 1 114 ? 3.534 4.556 -10.942 1.00 94.75 114 GLU A O 1
ATOM 937 N N . ARG A 1 115 ? 5.412 3.427 -10.443 1.00 94.19 115 ARG A N 1
ATOM 938 C CA . ARG A 1 115 ? 5.945 3.347 -11.810 1.00 94.19 115 ARG A CA 1
ATOM 939 C C . ARG A 1 115 ? 5.084 2.518 -12.763 1.00 94.19 115 ARG A C 1
ATOM 941 O O . ARG A 1 115 ? 5.204 2.682 -13.971 1.00 94.19 115 ARG A O 1
ATOM 948 N N . VAL A 1 116 ? 4.236 1.630 -12.239 1.00 94.62 116 VAL A N 1
ATOM 949 C CA . VAL A 1 116 ? 3.449 0.687 -13.042 1.00 94.62 116 VAL A CA 1
ATOM 950 C C . VAL A 1 116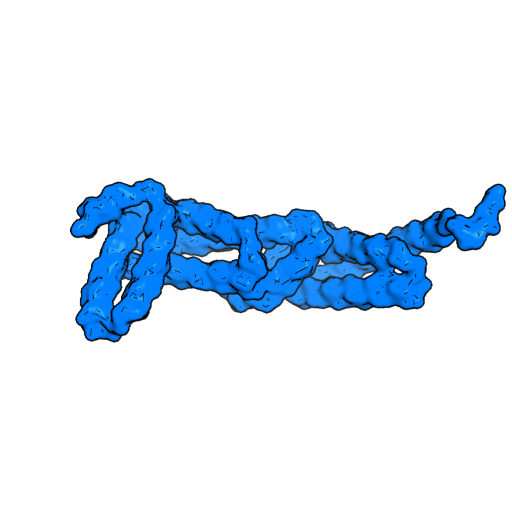 ? 1.948 0.819 -12.775 1.00 94.62 116 VAL A C 1
ATOM 952 O O . VAL A 1 116 ? 1.523 1.045 -11.635 1.00 94.62 116 VAL A O 1
ATOM 955 N N . PRO A 1 117 ? 1.096 0.638 -13.802 1.00 91.56 117 PRO A N 1
ATOM 956 C CA . PRO A 1 117 ? -0.348 0.633 -13.613 1.00 91.56 117 PRO A CA 1
ATOM 957 C C . PRO A 1 117 ? -0.777 -0.410 -12.574 1.00 91.56 117 PRO A C 1
ATOM 959 O O . PRO A 1 117 ? -0.291 -1.538 -12.570 1.00 91.56 117 PRO A O 1
ATOM 962 N N . ASN A 1 118 ? -1.730 -0.051 -11.711 1.00 89.69 118 ASN A N 1
ATOM 963 C CA . ASN A 1 118 ? -2.295 -0.916 -10.663 1.00 89.69 118 ASN A CA 1
ATOM 964 C C . ASN A 1 118 ? -1.319 -1.376 -9.557 1.00 89.69 118 ASN A C 1
ATOM 966 O O . ASN A 1 118 ? -1.729 -2.134 -8.672 1.00 89.69 118 ASN A O 1
ATOM 970 N N . GLY A 1 119 ? -0.065 -0.906 -9.539 1.00 92.62 119 GLY A N 1
ATOM 971 C CA . GLY A 1 119 ? 0.891 -1.273 -8.491 1.00 92.62 119 GLY A CA 1
ATOM 972 C C . GLY A 1 119 ? 0.436 -0.822 -7.103 1.00 92.62 119 GLY A C 1
ATOM 973 O O . GLY A 1 119 ? 0.293 -1.641 -6.193 1.00 92.62 119 GLY A O 1
ATOM 974 N N . HIS A 1 120 ? 0.092 0.460 -6.967 1.00 91.69 120 HIS A N 1
ATOM 975 C CA . HIS A 1 120 ? -0.450 1.024 -5.727 1.00 91.69 120 HIS A CA 1
ATOM 976 C C . HIS A 1 120 ? -1.762 0.344 -5.291 1.00 91.69 120 HIS A C 1
ATOM 978 O O . HIS A 1 120 ? -1.953 0.106 -4.100 1.00 91.69 120 HIS A O 1
ATOM 984 N N . LEU A 1 121 ? -2.640 -0.035 -6.233 1.00 94.31 121 LEU A N 1
ATOM 985 C CA . LEU A 1 121 ? -3.894 -0.735 -5.921 1.00 94.31 121 LEU A CA 1
ATOM 986 C C . LEU A 1 121 ? -3.645 -2.102 -5.284 1.00 94.31 121 LEU A C 1
ATOM 988 O O . LEU A 1 121 ? -4.317 -2.438 -4.316 1.00 94.31 121 LEU A O 1
ATOM 992 N N . THR A 1 122 ? -2.646 -2.843 -5.769 1.00 95.50 122 THR A N 1
ATOM 993 C CA . THR A 1 122 ? -2.324 -4.176 -5.237 1.00 95.50 122 THR A CA 1
ATOM 994 C C . THR A 1 122 ? -1.797 -4.100 -3.802 1.00 95.50 122 THR A C 1
ATOM 996 O O . THR A 1 122 ? -2.183 -4.904 -2.953 1.00 95.50 122 THR A O 1
ATOM 999 N N . ILE A 1 123 ? -0.965 -3.097 -3.493 1.00 96.31 123 ILE A N 1
ATOM 1000 C CA . ILE A 1 123 ? -0.531 -2.828 -2.111 1.00 96.31 123 ILE A CA 1
ATOM 1001 C C . ILE A 1 123 ? -1.745 -2.461 -1.249 1.00 96.31 123 ILE A C 1
ATOM 1003 O O . ILE A 1 123 ? -1.886 -2.963 -0.135 1.00 96.31 123 ILE A O 1
ATOM 1007 N N . ALA A 1 124 ? -2.637 -1.615 -1.769 1.00 96.94 124 ALA A N 1
ATOM 1008 C CA . ALA A 1 124 ? -3.813 -1.151 -1.046 1.00 96.94 124 ALA A CA 1
ATOM 1009 C C . ALA A 1 124 ? -4.819 -2.282 -0.750 1.00 96.94 124 ALA A C 1
ATOM 1011 O O . ALA A 1 124 ? -5.408 -2.299 0.329 1.00 96.94 124 ALA A O 1
ATOM 1012 N N . ASP A 1 125 ? -5.001 -3.232 -1.674 1.00 96.81 125 ASP A N 1
ATOM 1013 C CA . ASP A 1 125 ? -5.792 -4.454 -1.466 1.00 96.81 125 ASP A CA 1
ATOM 1014 C C . ASP A 1 125 ? -5.192 -5.320 -0.354 1.00 96.81 125 ASP A C 1
ATOM 1016 O O . ASP A 1 125 ? -5.893 -5.717 0.576 1.00 96.81 125 ASP A O 1
ATOM 1020 N N . CYS A 1 126 ? -3.881 -5.558 -0.405 1.00 96.69 126 CYS A N 1
ATOM 1021 C CA . CYS A 1 126 ? -3.180 -6.360 0.593 1.00 96.69 126 CYS A CA 1
ATOM 1022 C C . CYS A 1 126 ? -3.228 -5.720 1.993 1.00 96.69 126 CYS A C 1
ATOM 1024 O O . CYS A 1 126 ? -3.544 -6.387 2.979 1.00 96.69 126 CYS A O 1
ATOM 1026 N N . MET A 1 127 ? -3.008 -4.404 2.074 1.00 97.81 127 MET A N 1
ATOM 1027 C CA . MET A 1 127 ? -3.162 -3.627 3.306 1.00 97.81 127 MET A CA 1
ATOM 1028 C C . MET A 1 127 ? -4.591 -3.709 3.855 1.00 97.81 127 MET A C 1
ATOM 1030 O O . MET A 1 127 ? -4.766 -3.887 5.058 1.00 97.81 127 MET A O 1
ATOM 1034 N N . SER A 1 128 ? -5.600 -3.571 2.991 1.00 98.06 128 SER A N 1
ATOM 1035 C CA . SER A 1 128 ? -7.014 -3.618 3.376 1.00 98.06 128 SER A CA 1
ATOM 1036 C C . SER A 1 128 ? -7.396 -4.981 3.957 1.00 98.06 128 SER A C 1
ATOM 1038 O O . SER A 1 128 ? -8.029 -5.051 5.010 1.00 98.06 128 SER A O 1
ATOM 1040 N N . ASN A 1 129 ? -6.933 -6.075 3.344 1.00 97.75 129 ASN A N 1
ATOM 1041 C CA . ASN A 1 129 ? -7.149 -7.424 3.871 1.00 97.75 129 ASN A CA 1
ATOM 1042 C C . ASN A 1 129 ? -6.514 -7.599 5.258 1.00 97.75 129 ASN A C 1
ATOM 1044 O O . ASN A 1 129 ? -7.205 -8.000 6.194 1.00 97.75 129 ASN A O 1
ATOM 1048 N N . TYR A 1 130 ? -5.248 -7.200 5.419 1.00 97.69 130 TYR A N 1
ATOM 1049 C CA . TYR A 1 130 ? -4.563 -7.254 6.712 1.00 97.69 130 TYR A CA 1
ATOM 1050 C C . TYR A 1 130 ? -5.274 -6.402 7.777 1.00 97.69 130 TYR A C 1
ATOM 1052 O O . TYR A 1 130 ? -5.516 -6.866 8.890 1.00 97.69 130 TYR A O 1
ATOM 1060 N N . LEU A 1 131 ? -5.673 -5.170 7.440 1.00 98.38 131 LEU A N 1
ATOM 1061 C CA . LEU A 1 131 ? -6.402 -4.285 8.352 1.00 98.38 131 LEU A CA 1
ATOM 1062 C C . LEU A 1 131 ? -7.741 -4.892 8.783 1.00 98.38 131 LEU A C 1
ATOM 1064 O O . LEU A 1 131 ? -8.080 -4.847 9.964 1.00 98.38 131 LEU A O 1
ATOM 1068 N N . ARG A 1 132 ? -8.495 -5.491 7.854 1.00 97.75 132 ARG A N 1
ATOM 1069 C CA . ARG A 1 132 ? -9.757 -6.169 8.174 1.00 97.75 132 ARG A CA 1
ATOM 1070 C C . ARG A 1 132 ? -9.552 -7.364 9.090 1.00 97.75 132 ARG A C 1
ATOM 1072 O O . ARG A 1 132 ? -10.360 -7.554 9.991 1.00 97.75 132 ARG A O 1
ATOM 1079 N N . GLU A 1 133 ? -8.517 -8.168 8.872 1.00 96.44 133 GLU A N 1
ATOM 1080 C CA . GLU A 1 133 ? -8.195 -9.301 9.747 1.00 96.44 133 GLU A CA 1
ATOM 1081 C C . GLU A 1 133 ? -7.877 -8.831 11.171 1.00 96.44 133 GLU A C 1
ATOM 1083 O O . GLU A 1 133 ? -8.494 -9.307 12.125 1.00 96.44 133 GLU A O 1
ATOM 1088 N N . GLN A 1 134 ? -6.995 -7.837 11.307 1.00 96.38 134 GLN A N 1
ATOM 1089 C CA . GLN A 1 134 ? -6.641 -7.256 12.604 1.00 96.38 134 GLN A CA 1
ATOM 1090 C C . GLN A 1 134 ? -7.852 -6.613 13.292 1.00 96.38 134 GLN A C 1
ATOM 1092 O O . GLN A 1 134 ? -8.096 -6.853 14.473 1.00 96.38 134 GLN A O 1
ATOM 1097 N N . GLY A 1 135 ? -8.636 -5.825 12.553 1.00 95.62 135 GLY A N 1
ATOM 1098 C CA . GLY A 1 135 ? -9.832 -5.168 13.068 1.00 95.62 135 GLY A CA 1
ATOM 1099 C C . GLY A 1 135 ? -10.896 -6.166 13.519 1.00 95.62 135 GLY A C 1
ATOM 1100 O O . GLY A 1 135 ? -11.438 -6.018 14.609 1.00 95.62 135 GLY A O 1
ATOM 1101 N N . ARG A 1 136 ? -11.144 -7.233 12.745 1.00 94.56 136 ARG A N 1
ATOM 1102 C CA . ARG A 1 136 ? -12.050 -8.324 13.145 1.00 94.56 136 ARG A CA 1
ATOM 1103 C C . ARG A 1 136 ? -11.619 -8.964 14.455 1.00 94.56 136 ARG A C 1
ATOM 1105 O O . ARG A 1 136 ? -12.451 -9.069 15.346 1.00 94.56 136 ARG A O 1
ATOM 1112 N N . ALA A 1 137 ? -10.349 -9.356 14.571 1.00 92.50 137 ALA A N 1
ATOM 1113 C CA . ALA A 1 137 ? -9.834 -9.989 15.782 1.00 92.50 137 ALA A CA 1
ATOM 1114 C C . ALA A 1 137 ? -10.075 -9.099 17.014 1.00 92.50 137 ALA A C 1
ATOM 1116 O O . ALA A 1 137 ? -10.655 -9.554 18.000 1.00 92.50 137 ALA A O 1
ATOM 1117 N N . LEU A 1 138 ? -9.762 -7.800 16.907 1.00 90.88 138 LEU A N 1
ATOM 1118 C CA . LEU A 1 138 ? -10.000 -6.830 17.979 1.00 90.88 138 LEU A CA 1
ATOM 1119 C C . LEU A 1 138 ? -11.476 -6.717 18.375 1.00 90.88 138 LEU A C 1
ATOM 1121 O O . LEU A 1 138 ? -11.774 -6.576 19.566 1.00 90.88 138 LEU A O 1
ATOM 1125 N N . VAL A 1 139 ? -12.398 -6.762 17.405 1.00 89.56 139 VAL A N 1
ATOM 1126 C CA . VAL A 1 139 ? -13.824 -6.583 17.702 1.00 89.56 139 VAL A CA 1
ATOM 1127 C C . VAL A 1 139 ? -14.540 -7.850 18.159 1.00 89.56 139 VAL A C 1
ATOM 1129 O O . VAL A 1 139 ? -15.547 -7.740 18.858 1.00 89.56 139 VAL A O 1
ATOM 1132 N N . THR A 1 140 ? -14.023 -9.034 17.814 1.00 82.38 140 THR A N 1
ATOM 1133 C CA . THR A 1 140 ? -14.616 -10.326 18.193 1.00 82.38 140 THR A CA 1
ATOM 1134 C C . THR A 1 140 ? -14.086 -10.893 19.506 1.00 82.38 140 THR A C 1
ATOM 1136 O O . THR A 1 140 ? -14.834 -11.565 20.203 1.00 82.38 140 THR A O 1
ATOM 1139 N N . GLU A 1 141 ? -12.827 -10.635 19.874 1.00 68.38 141 GLU A N 1
ATOM 1140 C CA . GLU A 1 141 ? -12.213 -11.222 21.081 1.00 68.38 141 GLU A CA 1
ATOM 1141 C C . GLU A 1 141 ? -12.699 -10.581 22.401 1.00 68.38 141 GLU A C 1
ATOM 1143 O O . GLU A 1 141 ? -12.468 -11.123 23.479 1.00 68.38 141 GLU A O 1
ATOM 1148 N N . ASN A 1 142 ? -13.418 -9.452 22.342 1.00 59.91 142 ASN A N 1
ATOM 1149 C CA . ASN A 1 142 ? -13.727 -8.605 23.504 1.00 59.91 142 ASN A CA 1
ATOM 1150 C C . ASN A 1 142 ? -15.207 -8.611 23.945 1.00 59.91 142 ASN A C 1
ATOM 1152 O O . ASN A 1 142 ? -15.709 -7.621 24.488 1.00 59.91 142 ASN A O 1
ATOM 1156 N N . THR A 1 143 ? -15.936 -9.709 23.722 1.00 57.53 143 THR A N 1
ATOM 1157 C CA . THR A 1 143 ? -17.382 -9.771 23.996 1.00 57.53 143 THR A CA 1
ATOM 1158 C C . THR A 1 143 ? -17.767 -10.084 25.447 1.00 57.53 143 THR A C 1
ATOM 1160 O O . THR A 1 143 ? -18.910 -9.829 25.809 1.00 57.53 143 THR A O 1
ATOM 1163 N N . ASP A 1 144 ? -16.892 -10.576 26.321 1.00 56.62 144 ASP A N 1
ATOM 1164 C CA . ASP A 1 144 ? -17.424 -11.250 27.523 1.00 56.62 144 ASP A CA 1
ATOM 1165 C C . ASP A 1 144 ? -17.460 -10.449 28.834 1.00 56.62 144 ASP A C 1
ATOM 1167 O O . ASP A 1 144 ? -18.198 -10.851 29.721 1.00 56.62 144 ASP A O 1
ATOM 1171 N N . ASP A 1 145 ? -16.838 -9.268 28.960 1.00 55.72 145 ASP A N 1
ATOM 1172 C CA . ASP A 1 145 ? -16.908 -8.497 30.218 1.00 55.72 145 ASP A CA 1
ATOM 1173 C C . ASP A 1 145 ? -16.846 -6.973 30.007 1.00 55.72 145 ASP A C 1
ATOM 1175 O O . ASP A 1 145 ? -15.933 -6.459 29.371 1.00 55.72 145 ASP A O 1
ATOM 1179 N N . GLY A 1 146 ? -17.763 -6.200 30.601 1.00 53.38 146 GLY A N 1
ATOM 1180 C CA . GLY A 1 146 ? -17.844 -4.730 30.463 1.00 53.38 146 GLY A CA 1
ATOM 1181 C C . GLY A 1 146 ? -16.609 -3.927 30.921 1.00 53.38 146 GLY A C 1
ATOM 1182 O O . GLY A 1 146 ? -16.491 -2.749 30.598 1.00 53.38 146 GLY A O 1
ATOM 1183 N N . LYS A 1 147 ? -15.630 -4.548 31.603 1.00 55.25 147 LYS A N 1
ATOM 1184 C CA . LYS A 1 147 ? -14.294 -3.953 31.848 1.00 55.25 147 LYS A CA 1
ATOM 1185 C C . LYS A 1 147 ? -13.431 -3.860 30.581 1.00 55.25 147 LYS A C 1
ATOM 1187 O O . LYS A 1 147 ? -12.382 -3.223 30.600 1.00 55.25 147 LYS A O 1
ATOM 1192 N N . ASN A 1 148 ? -13.879 -4.473 29.491 1.00 73.75 148 ASN A N 1
ATOM 1193 C CA . ASN A 1 148 ? -13.171 -4.570 28.225 1.00 73.75 148 ASN A CA 1
ATOM 1194 C C . ASN A 1 148 ? -13.496 -3.413 27.256 1.00 73.75 148 ASN A C 1
ATOM 1196 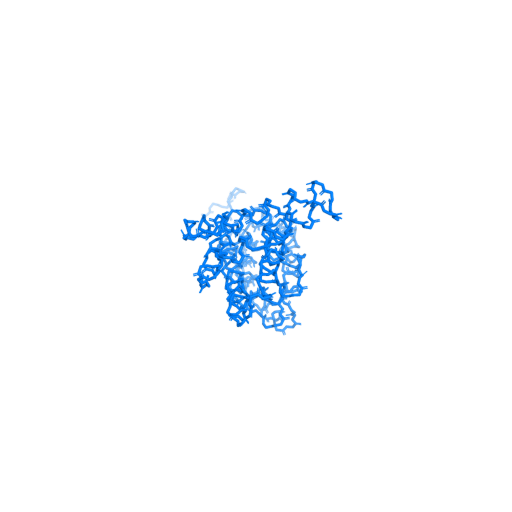O O . ASN A 1 148 ? -12.824 -3.269 26.243 1.00 73.75 148 ASN A O 1
ATOM 1200 N N . ALA A 1 149 ? -14.465 -2.540 27.575 1.00 84.19 149 ALA A N 1
ATOM 1201 C CA . ALA A 1 149 ? -14.844 -1.403 26.723 1.00 84.19 149 ALA A CA 1
ATOM 1202 C C . ALA A 1 149 ? -13.698 -0.394 26.527 1.00 84.19 149 ALA A C 1
ATOM 1204 O O . ALA A 1 149 ? -13.472 0.096 25.422 1.00 84.19 149 ALA A O 1
ATOM 1205 N N . ILE A 1 150 ? -12.932 -0.118 27.589 1.00 85.56 150 ILE A N 1
ATOM 1206 C CA . ILE A 1 150 ? -11.843 0.865 27.525 1.00 85.56 150 ILE A CA 1
ATOM 1207 C C . ILE A 1 150 ? -10.707 0.350 26.649 1.00 85.56 150 ILE A C 1
ATOM 1209 O O . ILE A 1 150 ? -10.237 1.050 25.755 1.00 85.56 150 ILE A O 1
ATOM 1213 N N . THR A 1 151 ? -10.286 -0.888 26.909 1.00 87.94 151 THR A N 1
ATOM 1214 C CA . THR A 1 151 ? -9.235 -1.571 26.154 1.00 87.94 151 THR A CA 1
ATOM 1215 C C . THR A 1 151 ? -9.657 -1.774 24.703 1.00 87.94 151 THR A C 1
ATOM 1217 O O . THR A 1 151 ? -8.852 -1.556 23.807 1.00 87.94 151 THR A O 1
ATOM 1220 N N . TYR A 1 152 ? -10.927 -2.103 24.453 1.00 90.56 152 TYR A N 1
ATOM 1221 C CA . TYR A 1 152 ? -11.501 -2.186 23.112 1.00 90.56 152 TYR A CA 1
ATOM 1222 C C . TYR A 1 152 ? -11.310 -0.884 22.326 1.00 90.56 152 TYR A C 1
ATOM 1224 O O . TYR A 1 152 ? -10.706 -0.895 21.253 1.00 90.56 152 TYR A O 1
ATOM 1232 N N . VAL A 1 153 ? -11.781 0.248 22.867 1.00 91.81 153 VAL A N 1
ATOM 1233 C CA . VAL A 1 153 ? -11.678 1.544 22.179 1.00 91.81 153 VAL A CA 1
ATOM 1234 C C . VAL A 1 153 ? -10.216 1.968 22.046 1.00 91.81 153 VAL A C 1
ATOM 1236 O O . VAL A 1 153 ? -9.818 2.420 20.975 1.00 91.81 153 VAL A O 1
ATOM 1239 N N . GLN A 1 154 ? -9.392 1.766 23.080 1.00 91.69 154 GLN A N 1
ATOM 1240 C CA . GLN A 1 154 ? -7.964 2.086 23.021 1.00 91.69 154 GLN A CA 1
ATOM 1241 C C . GLN A 1 154 ? -7.241 1.286 21.928 1.00 91.69 154 GLN A C 1
ATOM 1243 O O . GLN A 1 154 ? -6.531 1.879 21.126 1.00 91.69 154 GLN A O 1
ATOM 1248 N N . ASN A 1 155 ? -7.484 -0.023 21.816 1.00 93.62 155 ASN A N 1
ATOM 1249 C CA . ASN A 1 155 ? -6.876 -0.852 20.774 1.00 93.62 155 ASN A CA 1
ATOM 1250 C C . ASN A 1 155 ? -7.297 -0.410 19.361 1.00 93.62 155 ASN A C 1
ATOM 1252 O O . ASN A 1 155 ? -6.488 -0.454 18.436 1.00 93.62 155 ASN A O 1
ATOM 1256 N N . LEU A 1 156 ? -8.549 0.032 19.178 1.00 95.12 156 LEU A N 1
ATOM 1257 C CA . LEU A 1 156 ? -9.013 0.590 17.903 1.00 95.12 156 LEU A CA 1
ATOM 1258 C C . LEU A 1 156 ? -8.329 1.921 17.570 1.00 95.12 156 LEU A C 1
ATOM 1260 O O . LEU A 1 156 ? -7.965 2.147 16.414 1.00 95.12 156 LEU A O 1
ATOM 1264 N N . LEU A 1 157 ? -8.141 2.790 18.567 1.00 94.75 157 LEU A N 1
ATOM 1265 C CA . LEU A 1 157 ? -7.402 4.043 18.412 1.00 94.75 157 LEU A CA 1
ATOM 1266 C C . LEU A 1 157 ? -5.932 3.786 18.056 1.00 94.75 157 LEU A C 1
ATOM 1268 O O . LEU A 1 157 ? -5.429 4.390 17.114 1.00 94.75 157 LEU A O 1
ATOM 1272 N N . ASP A 1 158 ? -5.277 2.845 18.735 1.00 95.56 158 ASP A N 1
ATOM 1273 C CA . ASP A 1 158 ? -3.876 2.488 18.486 1.00 95.56 158 ASP A CA 1
ATOM 1274 C C . ASP A 1 158 ? -3.694 1.866 17.091 1.00 95.56 158 ASP A C 1
ATOM 1276 O O . ASP A 1 158 ? -2.745 2.186 16.363 1.00 95.56 158 ASP A O 1
ATOM 1280 N N . LEU A 1 159 ? -4.639 1.014 16.670 1.00 96.81 159 LEU A N 1
ATOM 1281 C CA . LEU A 1 159 ? -4.677 0.483 15.310 1.00 96.81 159 LEU A CA 1
ATOM 1282 C C . LEU A 1 159 ? -4.843 1.620 14.294 1.00 96.81 159 LEU A C 1
ATOM 1284 O O . LEU A 1 159 ? -4.150 1.642 13.276 1.00 96.81 159 LEU A O 1
ATOM 1288 N N . LYS A 1 160 ? -5.719 2.593 14.565 1.00 96.56 160 LYS A N 1
ATOM 1289 C CA . LYS A 1 160 ? -5.923 3.735 13.670 1.00 96.56 160 LYS A CA 1
ATOM 1290 C C . LYS A 1 160 ? -4.673 4.594 13.560 1.00 96.56 160 LYS A C 1
ATOM 1292 O O . LYS A 1 160 ? -4.268 4.910 12.445 1.00 96.56 160 LYS A O 1
ATOM 1297 N N . ASP A 1 161 ? -4.052 4.923 14.687 1.00 96.44 161 ASP A N 1
ATOM 1298 C CA . ASP A 1 161 ? -2.817 5.703 14.739 1.00 96.44 161 ASP A CA 1
ATOM 1299 C C . ASP A 1 161 ? -1.697 5.008 13.947 1.00 96.44 161 ASP A C 1
ATOM 1301 O O . ASP A 1 161 ? -0.967 5.656 13.194 1.00 96.44 161 ASP A O 1
ATOM 1305 N N . THR A 1 162 ? -1.608 3.677 14.040 1.00 97.69 162 THR A N 1
ATOM 1306 C CA . THR A 1 162 ? -0.652 2.869 13.267 1.00 97.69 162 THR A CA 1
ATOM 1307 C C . THR A 1 162 ? -0.888 2.994 11.756 1.00 97.69 162 THR A C 1
ATOM 1309 O O . THR A 1 162 ? 0.048 3.229 10.990 1.00 97.69 162 THR A O 1
ATOM 1312 N N . PHE A 1 163 ? -2.136 2.882 11.296 1.00 98.06 163 PHE A N 1
ATOM 1313 C CA . PHE A 1 163 ? -2.447 2.989 9.865 1.00 98.06 163 PHE A CA 1
ATOM 1314 C C . PHE A 1 163 ? -2.392 4.424 9.337 1.00 98.06 163 PHE A C 1
ATOM 1316 O O . PHE A 1 163 ? -2.003 4.624 8.187 1.00 98.06 163 PHE A O 1
ATOM 1323 N N . ASP A 1 164 ? -2.687 5.426 10.164 1.00 97.00 164 ASP A N 1
ATOM 1324 C CA . ASP A 1 164 ? -2.456 6.834 9.828 1.00 97.00 164 ASP A CA 1
ATOM 1325 C C . ASP A 1 164 ? -0.959 7.140 9.707 1.00 97.00 164 ASP A C 1
ATOM 1327 O O . ASP A 1 164 ? -0.547 7.882 8.812 1.00 97.00 164 ASP A O 1
ATOM 1331 N N . HIS A 1 165 ? -0.127 6.522 10.551 1.00 97.81 165 HIS A N 1
ATOM 1332 C CA . HIS A 1 165 ? 1.324 6.601 10.430 1.00 97.81 165 HIS A CA 1
ATOM 1333 C C . HIS A 1 165 ? 1.809 6.016 9.097 1.00 97.81 165 HIS A C 1
ATOM 1335 O O . HIS A 1 165 ? 2.590 6.673 8.405 1.00 97.81 165 HIS A O 1
ATOM 1341 N N . PHE A 1 166 ? 1.337 4.831 8.692 1.00 98.38 166 PHE A N 1
ATOM 1342 C CA . PHE A 1 166 ? 1.678 4.272 7.377 1.00 98.38 166 PHE A CA 1
ATOM 1343 C C . PHE A 1 166 ? 1.153 5.133 6.228 1.00 98.38 166 PHE A C 1
ATOM 1345 O O . PHE A 1 166 ? 1.886 5.400 5.276 1.00 98.38 166 PHE A O 1
ATOM 1352 N N . LEU A 1 167 ? -0.085 5.622 6.323 1.00 98.31 167 LEU A N 1
ATOM 1353 C CA . LEU A 1 167 ? -0.674 6.495 5.313 1.00 98.31 167 LEU A CA 1
ATOM 1354 C C . LEU A 1 167 ? 0.187 7.741 5.079 1.00 98.31 167 LEU A C 1
ATOM 1356 O O . LEU A 1 167 ? 0.464 8.092 3.934 1.00 98.31 167 LEU A O 1
ATOM 1360 N N . LYS A 1 168 ? 0.641 8.381 6.159 1.00 98.00 168 LYS A N 1
ATOM 1361 C CA . LYS A 1 168 ? 1.460 9.591 6.090 1.00 98.00 168 LYS A CA 1
ATOM 1362 C C . LYS A 1 168 ? 2.886 9.314 5.616 1.00 98.00 168 LYS A C 1
ATOM 1364 O O . LYS A 1 168 ? 3.387 10.024 4.752 1.00 98.00 168 LYS A O 1
ATOM 1369 N N . ASN A 1 169 ? 3.546 8.310 6.191 1.00 97.62 169 ASN A N 1
ATOM 1370 C CA . ASN A 1 169 ? 4.995 8.143 6.044 1.00 97.62 169 ASN A CA 1
ATOM 1371 C C . ASN A 1 169 ? 5.396 7.146 4.948 1.00 97.62 169 ASN A C 1
ATOM 1373 O O . ASN A 1 169 ? 6.482 7.276 4.388 1.00 97.62 169 ASN A O 1
ATOM 1377 N N . ALA A 1 170 ? 4.530 6.188 4.604 1.00 97.56 170 ALA A N 1
ATOM 1378 C CA . ALA A 1 170 ? 4.793 5.201 3.557 1.00 97.56 170 ALA A CA 1
ATOM 1379 C C . ALA A 1 170 ? 3.986 5.447 2.276 1.00 97.56 170 ALA A C 1
ATOM 1381 O O . ALA A 1 170 ? 4.519 5.279 1.181 1.00 97.56 170 ALA A O 1
ATOM 1382 N N . PHE A 1 171 ? 2.726 5.871 2.395 1.00 97.44 171 PHE A N 1
ATOM 1383 C CA . PHE A 1 171 ? 1.803 5.958 1.255 1.00 97.44 171 PHE A CA 1
ATOM 1384 C C . PHE A 1 171 ? 1.516 7.390 0.787 1.00 97.44 171 PHE A C 1
ATOM 1386 O O . PHE A 1 171 ? 0.564 7.604 0.044 1.00 97.44 171 PHE A O 1
ATOM 1393 N N . ASN A 1 172 ? 2.325 8.371 1.205 1.00 95.81 172 ASN A N 1
ATOM 1394 C CA . ASN A 1 172 ? 2.265 9.765 0.742 1.00 95.81 172 ASN A CA 1
ATOM 1395 C C . ASN A 1 172 ? 0.857 10.401 0.816 1.00 95.81 172 ASN A C 1
ATOM 1397 O O . ASN A 1 172 ? 0.441 11.128 -0.084 1.00 95.81 172 ASN A O 1
ATOM 1401 N N . GLU A 1 173 ? 0.098 10.079 1.867 1.00 97.00 173 GLU A N 1
ATOM 1402 C CA . GLU A 1 173 ? -1.287 10.525 2.063 1.00 97.00 173 GLU A CA 1
ATOM 1403 C C . GLU A 1 173 ? -2.237 10.195 0.891 1.00 97.00 173 GLU A C 1
ATOM 1405 O O . GLU A 1 173 ? -3.216 10.908 0.641 1.00 97.00 173 GLU A O 1
ATOM 1410 N N . ASP A 1 174 ? -1.982 9.088 0.183 1.00 97.25 174 ASP A N 1
ATOM 1411 C CA . ASP A 1 174 ? -2.780 8.668 -0.966 1.00 97.25 174 ASP A CA 1
ATOM 1412 C C . ASP A 1 174 ? -4.273 8.508 -0.613 1.00 97.25 174 ASP A C 1
ATOM 1414 O O . ASP A 1 174 ? -4.677 7.834 0.344 1.00 97.25 174 ASP A O 1
ATOM 1418 N N . LYS A 1 175 ? -5.130 9.135 -1.428 1.00 96.94 175 LYS A N 1
ATOM 1419 C CA . LYS A 1 175 ? -6.582 9.193 -1.196 1.00 96.94 175 LYS A CA 1
ATOM 1420 C C . LYS A 1 175 ? -7.251 7.821 -1.280 1.00 96.94 175 LYS A C 1
ATOM 1422 O O . LYS A 1 175 ? -8.237 7.590 -0.580 1.00 96.94 175 LYS A O 1
ATOM 1427 N N . THR A 1 176 ? -6.742 6.923 -2.117 1.00 96.56 176 THR A N 1
ATOM 1428 C CA . THR A 1 176 ? -7.238 5.550 -2.256 1.00 96.56 176 THR A CA 1
ATOM 1429 C C . THR A 1 176 ? -6.946 4.755 -0.992 1.00 96.56 176 THR A C 1
ATOM 1431 O O . THR A 1 176 ? -7.848 4.101 -0.466 1.00 96.56 176 THR A O 1
ATOM 1434 N N . PHE A 1 177 ? -5.726 4.864 -0.460 1.00 97.88 177 PHE A N 1
ATOM 1435 C CA . PHE A 1 177 ? -5.347 4.233 0.807 1.00 97.88 177 PHE A CA 1
ATOM 1436 C C . PHE A 1 177 ? -6.175 4.784 1.966 1.00 97.88 177 PHE A C 1
ATOM 1438 O O . PHE A 1 177 ? -6.778 4.011 2.708 1.00 97.88 177 PHE A O 1
ATOM 1445 N N . LYS A 1 178 ? -6.311 6.113 2.061 1.00 97.81 178 LYS A N 1
ATOM 1446 C CA . LYS A 1 178 ? -7.157 6.766 3.071 1.00 97.81 178 LYS A CA 1
ATOM 1447 C C . LYS A 1 178 ? -8.608 6.286 3.015 1.00 97.81 178 LYS A C 1
ATOM 1449 O O . LYS A 1 178 ? -9.206 5.998 4.049 1.00 97.81 178 LYS A O 1
ATOM 1454 N N . LYS A 1 179 ? -9.181 6.180 1.810 1.00 97.44 179 LYS A N 1
ATOM 1455 C CA . LYS A 1 179 ? -10.550 5.685 1.611 1.00 97.44 179 LYS A CA 1
ATOM 1456 C C . LYS A 1 179 ? -10.695 4.228 2.059 1.00 97.44 179 LYS A C 1
ATOM 1458 O O . LYS A 1 179 ? -11.682 3.916 2.718 1.00 97.44 179 LYS A O 1
ATOM 1463 N N . ARG A 1 180 ? -9.735 3.359 1.723 1.00 97.94 180 ARG A N 1
ATOM 1464 C CA . ARG A 1 180 ? -9.739 1.947 2.143 1.00 97.94 180 ARG A CA 1
ATOM 1465 C C . ARG A 1 180 ? -9.645 1.812 3.655 1.00 97.94 180 ARG A C 1
ATOM 1467 O O . ARG A 1 180 ? -10.509 1.169 4.228 1.00 97.94 180 ARG A O 1
ATOM 1474 N N . ILE A 1 181 ? -8.702 2.510 4.292 1.00 98.06 181 ILE A N 1
ATOM 1475 C CA . ILE A 1 181 ? -8.571 2.527 5.757 1.00 98.06 181 ILE A CA 1
ATOM 1476 C C . ILE A 1 181 ? -9.903 2.932 6.397 1.00 98.06 181 ILE A C 1
ATOM 1478 O O . ILE A 1 181 ? -10.432 2.194 7.218 1.00 98.06 181 ILE A O 1
ATOM 1482 N N . ASN A 1 182 ? -10.499 4.052 5.974 1.00 96.62 182 ASN A N 1
ATOM 1483 C CA . ASN A 1 182 ? -11.787 4.499 6.513 1.00 96.62 182 ASN A CA 1
ATOM 1484 C C . ASN A 1 182 ? -12.903 3.459 6.328 1.00 96.62 182 ASN A C 1
ATOM 1486 O O . ASN A 1 182 ? -13.628 3.175 7.274 1.00 96.62 182 ASN A O 1
ATOM 1490 N N . SER A 1 183 ? -13.022 2.886 5.127 1.00 97.44 183 SER A N 1
ATOM 1491 C CA . SER A 1 183 ? -14.040 1.876 4.821 1.00 97.44 183 SER A CA 1
ATOM 1492 C C . SER A 1 183 ? -13.839 0.584 5.612 1.00 97.44 183 SER A C 1
ATOM 1494 O O . SER A 1 183 ? -14.816 -0.075 5.950 1.00 97.44 183 SER A O 1
ATOM 1496 N N . ASP A 1 184 ? -12.596 0.207 5.902 1.00 98.31 184 ASP A N 1
ATOM 1497 C CA . ASP A 1 184 ? -12.293 -0.990 6.679 1.00 98.31 184 ASP A CA 1
ATOM 1498 C C . ASP A 1 184 ? -12.607 -0.776 8.161 1.00 98.31 184 ASP A C 1
ATOM 1500 O O . ASP A 1 184 ? -13.197 -1.662 8.774 1.00 98.31 184 ASP A O 1
ATOM 1504 N N . PHE A 1 185 ? -12.311 0.410 8.706 1.00 97.56 185 PHE A N 1
ATOM 1505 C CA . PHE A 1 185 ? -12.723 0.794 10.060 1.00 97.56 185 PHE A CA 1
ATOM 1506 C C . PHE A 1 185 ? -14.244 0.802 10.227 1.00 97.56 185 PHE A C 1
ATOM 1508 O O . PHE A 1 185 ? -14.747 0.204 11.175 1.00 97.56 185 PHE A O 1
ATOM 1515 N N . GLU A 1 186 ? -14.969 1.413 9.288 1.00 96.25 186 GLU A N 1
ATOM 1516 C CA . GLU A 1 186 ? -16.436 1.351 9.215 1.00 96.25 186 GLU A CA 1
ATOM 1517 C C . GLU A 1 186 ? -16.930 -0.093 9.125 1.00 96.25 186 GLU A C 1
ATOM 1519 O O . GLU A 1 186 ? -17.859 -0.486 9.823 1.00 96.25 186 GLU A O 1
ATOM 1524 N N . TYR A 1 187 ? -16.256 -0.931 8.346 1.00 96.06 187 TYR A N 1
ATOM 1525 C CA . TYR A 1 187 ? -16.643 -2.322 8.214 1.00 96.06 187 TYR A CA 1
ATOM 1526 C C . TYR A 1 187 ? -16.550 -3.107 9.534 1.00 96.06 187 TYR A C 1
ATOM 1528 O O . TYR A 1 187 ? -17.526 -3.745 9.926 1.00 96.06 187 TYR A O 1
ATOM 1536 N N . PHE A 1 188 ? -15.397 -3.116 10.216 1.00 95.25 188 PHE A N 1
ATOM 1537 C CA . PHE A 1 18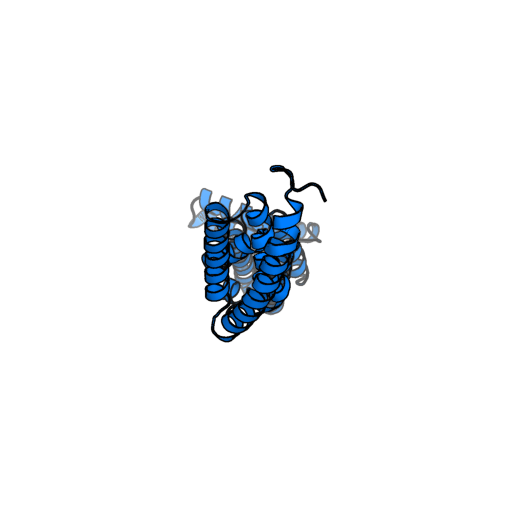8 ? -15.235 -3.983 11.390 1.00 95.25 188 PHE A CA 1
ATOM 1538 C C . PHE A 1 188 ? -15.834 -3.399 12.673 1.00 95.25 188 PHE A C 1
ATOM 1540 O O . PHE A 1 188 ? -16.283 -4.177 13.511 1.00 95.25 188 PHE A O 1
ATOM 1547 N N . ILE A 1 189 ? -15.910 -2.071 12.840 1.00 93.50 189 ILE A N 1
ATOM 1548 C CA . ILE A 1 189 ? -16.490 -1.482 14.061 1.00 93.50 189 ILE A CA 1
ATOM 1549 C C . ILE A 1 189 ? -17.973 -1.845 14.206 1.00 93.50 189 ILE A C 1
ATOM 1551 O O . ILE A 1 189 ? -18.442 -2.109 15.313 1.00 93.50 189 ILE A O 1
ATOM 1555 N N . ASN A 1 190 ? -18.688 -1.944 13.082 1.00 92.69 190 ASN A N 1
ATOM 1556 C CA . ASN A 1 190 ? -20.105 -2.299 13.040 1.00 92.69 190 ASN A CA 1
ATOM 1557 C C . ASN A 1 190 ? -20.355 -3.818 13.129 1.00 92.69 190 ASN A C 1
ATOM 1559 O O . ASN A 1 190 ? -21.504 -4.246 13.199 1.00 92.69 190 ASN A O 1
ATOM 1563 N N . LEU A 1 191 ? -19.311 -4.660 13.188 1.00 92.25 191 LEU A N 1
ATOM 1564 C CA . LEU A 1 191 ? -19.482 -6.093 13.475 1.00 92.25 191 LEU A CA 1
ATOM 1565 C C . LEU A 1 191 ? -19.815 -6.360 14.948 1.00 92.25 191 LEU A C 1
ATOM 1567 O O . LEU A 1 191 ? -20.367 -7.413 15.265 1.00 92.25 191 LEU A O 1
ATOM 1571 N N . ASN A 1 192 ? -19.478 -5.432 15.847 1.00 89.19 192 ASN A N 1
ATOM 1572 C CA . ASN A 1 192 ? -19.796 -5.533 17.266 1.00 89.19 192 ASN A CA 1
ATOM 1573 C C . ASN A 1 192 ? -20.923 -4.558 17.631 1.00 89.19 192 ASN A C 1
ATOM 1575 O O . ASN A 1 192 ? -20.732 -3.344 17.656 1.00 89.19 192 ASN A O 1
ATOM 1579 N N . GLN A 1 193 ? -22.089 -5.103 17.989 1.00 88.12 193 GLN A N 1
ATOM 1580 C CA . GLN A 1 193 ? -23.275 -4.327 18.379 1.00 88.12 193 GLN A CA 1
ATOM 1581 C C . GLN A 1 193 ? -23.068 -3.471 19.640 1.00 88.12 193 GLN A C 1
ATOM 1583 O O . GLN A 1 193 ? -23.826 -2.536 19.872 1.00 88.12 193 GLN A O 1
ATOM 1588 N N . ARG A 1 194 ? -22.046 -3.763 20.457 1.00 88.06 194 ARG A N 1
ATOM 1589 C CA . ARG A 1 194 ? -21.699 -2.977 21.652 1.00 88.06 194 ARG A CA 1
ATOM 1590 C C . ARG A 1 194 ? -20.722 -1.836 21.379 1.00 88.06 194 ARG A C 1
ATOM 1592 O O . ARG A 1 194 ? -20.439 -1.071 22.294 1.00 88.06 194 ARG A O 1
ATOM 1599 N N . SER A 1 195 ? -20.234 -1.670 20.145 1.00 90.06 195 SER A N 1
ATOM 1600 C CA . SER A 1 195 ? -19.362 -0.540 19.786 1.00 90.06 195 SER A CA 1
ATOM 1601 C C . SER A 1 195 ? -19.932 0.829 20.196 1.00 90.06 195 SER A C 1
ATOM 1603 O O . SER A 1 195 ? -19.170 1.604 20.777 1.00 90.06 195 SER A O 1
ATOM 1605 N N . PRO A 1 196 ? -21.233 1.137 19.980 1.00 89.50 196 PRO A N 1
ATOM 1606 C CA . PRO A 1 196 ? -21.834 2.392 20.437 1.00 89.50 196 PRO A CA 1
ATOM 1607 C C . PRO A 1 196 ? -21.727 2.604 21.955 1.00 89.50 196 PRO A C 1
ATOM 1609 O O . PRO A 1 196 ? -21.269 3.652 22.407 1.00 89.50 196 PRO A O 1
ATOM 1612 N N . GLU A 1 197 ? -22.091 1.588 22.743 1.00 87.75 197 GLU A N 1
ATOM 1613 C CA . GLU A 1 197 ? -22.022 1.612 24.210 1.00 87.75 197 GLU A CA 1
ATOM 1614 C C . GLU A 1 197 ? -20.574 1.772 24.700 1.00 87.75 197 GLU A C 1
ATOM 1616 O O . GLU A 1 197 ? -20.289 2.588 25.578 1.00 87.75 197 GLU A O 1
ATOM 1621 N N . TYR A 1 198 ? -19.636 1.026 24.109 1.00 89.81 198 TYR A N 1
ATOM 1622 C CA . TYR A 1 198 ? -18.229 1.049 24.506 1.00 89.81 198 TYR A CA 1
ATOM 1623 C C . TYR A 1 198 ? -17.568 2.402 24.232 1.00 89.81 198 TYR A C 1
ATOM 1625 O O . TYR A 1 198 ? -16.773 2.862 25.054 1.00 89.81 198 TYR A O 1
ATOM 1633 N N . LEU A 1 199 ? -17.919 3.064 23.123 1.00 90.00 199 LEU A N 1
ATOM 1634 C CA . LEU A 1 199 ? -17.462 4.427 22.849 1.00 90.00 199 LEU A CA 1
ATOM 1635 C C . LEU A 1 199 ? -18.000 5.418 23.887 1.00 90.00 199 LEU A C 1
ATOM 1637 O O . LEU A 1 199 ? -17.208 6.200 24.413 1.00 90.00 199 LEU A O 1
ATOM 1641 N N . SER A 1 200 ? -19.291 5.357 24.236 1.00 87.94 200 SER A N 1
ATOM 1642 C CA . SER A 1 200 ? -19.869 6.234 25.266 1.00 87.94 200 SER A CA 1
ATOM 1643 C C . SER A 1 200 ? -19.170 6.050 26.617 1.00 87.94 200 SER A C 1
ATOM 1645 O O . SER A 1 200 ? -18.713 7.028 27.207 1.00 87.94 200 SER A O 1
ATOM 1647 N N . LEU A 1 201 ? -18.980 4.801 27.067 1.00 88.19 201 LEU A N 1
ATOM 1648 C CA . LEU A 1 201 ? -18.273 4.493 28.320 1.00 88.19 201 LEU A CA 1
ATOM 1649 C C . LEU A 1 201 ? -16.822 5.001 28.323 1.00 88.19 201 LEU A C 1
ATOM 1651 O O . LEU A 1 201 ? -16.349 5.513 29.341 1.00 88.19 201 LEU A O 1
ATOM 1655 N N . PHE A 1 202 ? -16.114 4.882 27.195 1.00 88.62 202 PHE A N 1
ATOM 1656 C CA . PHE A 1 202 ? -14.740 5.371 27.072 1.00 88.62 202 PHE A CA 1
ATOM 1657 C C . PHE A 1 202 ? -14.658 6.893 27.196 1.00 88.62 202 PHE A C 1
ATOM 1659 O O . PHE A 1 202 ? -13.789 7.402 27.908 1.00 88.62 202 PHE A O 1
ATOM 1666 N N . ILE A 1 203 ? -15.560 7.625 26.534 1.00 87.81 203 ILE A N 1
ATOM 1667 C CA . ILE A 1 203 ? -15.607 9.090 26.626 1.00 87.81 203 ILE A CA 1
ATOM 1668 C C . ILE A 1 203 ? -15.901 9.515 28.066 1.00 87.81 203 ILE A C 1
ATOM 1670 O O . ILE A 1 203 ? -15.196 10.362 28.615 1.00 87.81 203 ILE A O 1
ATOM 1674 N N . ASP A 1 204 ? -16.882 8.878 28.701 1.00 86.00 204 ASP A N 1
ATOM 1675 C CA . ASP A 1 204 ? -17.270 9.125 30.088 1.00 86.00 204 ASP A CA 1
ATOM 1676 C C . ASP A 1 204 ? -16.091 8.989 31.058 1.00 86.00 204 ASP A C 1
ATOM 1678 O O . ASP A 1 204 ? -15.882 9.818 31.950 1.00 86.00 204 ASP A O 1
ATOM 1682 N N . GLU A 1 205 ? -15.288 7.941 30.879 1.00 86.19 205 GLU A N 1
ATOM 1683 C CA . GLU A 1 205 ? -14.097 7.725 31.685 1.00 86.19 205 GLU A CA 1
ATOM 1684 C C . GLU A 1 205 ? -13.010 8.763 31.410 1.00 86.19 205 GLU A C 1
ATOM 1686 O O . GLU A 1 205 ? -12.405 9.275 32.358 1.00 86.19 205 GLU A O 1
ATOM 1691 N N . LYS A 1 206 ? -12.751 9.089 30.138 1.00 83.94 206 LYS A N 1
ATOM 1692 C CA . LYS A 1 206 ? -11.736 10.084 29.769 1.00 83.94 206 LYS A CA 1
ATOM 1693 C C . LYS A 1 206 ? -12.100 11.478 30.268 1.00 83.94 206 LYS A C 1
ATOM 1695 O O . LYS A 1 206 ? -11.206 12.173 30.736 1.00 83.94 206 LYS A O 1
ATOM 1700 N N . LEU A 1 207 ? -13.379 11.851 30.287 1.00 83.00 207 LEU A N 1
ATOM 1701 C CA . LEU A 1 207 ? -13.846 13.100 30.898 1.00 83.00 207 LEU A CA 1
ATOM 1702 C C . LEU A 1 207 ? -13.675 13.088 32.428 1.00 83.00 207 LEU A C 1
ATOM 1704 O O . LEU A 1 207 ? -13.140 14.038 33.001 1.00 83.00 207 LEU A O 1
ATOM 1708 N N . LYS A 1 208 ? -14.053 11.993 33.106 1.00 82.31 208 LYS A N 1
ATOM 1709 C CA . LYS A 1 208 ? -13.922 11.855 34.573 1.00 82.31 208 LYS A CA 1
ATOM 1710 C C . LYS A 1 208 ? -12.463 11.849 35.047 1.00 82.31 208 LYS A C 1
ATOM 1712 O O . LYS A 1 208 ? -12.174 12.404 36.107 1.00 82.31 208 LYS A O 1
ATOM 1717 N N . LYS A 1 209 ? -11.556 11.208 34.297 1.00 75.44 209 LYS A N 1
ATOM 1718 C CA . LYS A 1 209 ? -10.103 11.205 34.562 1.00 75.44 209 LYS A CA 1
ATOM 1719 C C . LYS A 1 209 ? -9.430 12.497 34.108 1.00 75.44 209 LYS A C 1
ATOM 1721 O O . LYS A 1 209 ? -8.545 12.979 34.801 1.00 75.44 209 LYS A O 1
ATOM 1726 N N . GLY A 1 210 ? -9.866 13.072 32.990 1.00 67.38 210 GLY A N 1
ATOM 1727 C CA . GLY A 1 210 ? -9.388 14.354 32.479 1.00 67.38 210 GLY A CA 1
ATOM 1728 C C . GLY A 1 210 ? -9.572 15.483 33.484 1.00 67.38 210 GLY A C 1
ATOM 1729 O O . GLY A 1 210 ? -8.643 16.231 33.740 1.00 67.38 210 GLY A O 1
ATOM 1730 N N . ALA A 1 211 ? -10.708 15.495 34.184 1.00 62.84 211 ALA A N 1
ATOM 1731 C CA . ALA A 1 211 ? -10.962 16.423 35.284 1.00 62.84 211 ALA A CA 1
ATOM 1732 C C . ALA A 1 211 ? -10.049 16.235 36.520 1.00 62.84 211 ALA A C 1
ATOM 1734 O O . ALA A 1 211 ? -10.122 17.040 37.448 1.00 62.84 211 ALA A O 1
ATOM 1735 N N . LYS A 1 212 ? -9.242 15.163 36.584 1.00 67.88 212 LYS A N 1
ATOM 1736 C CA . LYS A 1 212 ? -8.392 14.821 37.737 1.00 67.88 212 LYS A CA 1
ATOM 1737 C C . LYS A 1 212 ? -6.889 14.811 37.432 1.00 67.88 212 LYS A C 1
ATOM 1739 O O . LYS A 1 212 ? -6.138 15.299 38.268 1.00 67.88 212 LYS A O 1
ATOM 1744 N N . ASP A 1 213 ? -6.466 14.272 36.282 1.00 65.44 213 ASP A N 1
ATOM 1745 C CA . ASP A 1 213 ? -5.071 13.847 36.056 1.00 65.44 213 ASP A CA 1
ATOM 1746 C C . ASP A 1 213 ? -4.449 14.255 34.696 1.00 65.44 213 ASP A C 1
ATOM 1748 O O . ASP A 1 213 ? -3.233 14.137 34.542 1.00 65.44 213 ASP A O 1
ATOM 1752 N N . LEU A 1 214 ? -5.226 14.709 33.701 1.00 66.12 214 LEU A N 1
ATOM 1753 C CA . LEU A 1 214 ? -4.718 15.129 32.375 1.00 66.12 214 LEU A CA 1
ATOM 1754 C C . LEU A 1 214 ? -4.909 16.638 32.178 1.00 66.12 214 LEU A C 1
ATOM 1756 O O . LEU A 1 214 ? -5.823 17.225 32.747 1.00 66.12 214 LEU A O 1
ATOM 1760 N N . GLY A 1 215 ? -4.066 17.269 31.358 1.00 72.81 215 GLY A N 1
ATOM 1761 C CA . GLY A 1 215 ? -4.306 18.649 30.933 1.00 72.81 215 GLY A CA 1
ATOM 1762 C C . GLY A 1 215 ? -5.465 18.726 29.935 1.00 72.81 215 GLY A C 1
ATOM 1763 O O . GLY A 1 215 ? -5.642 17.813 29.129 1.00 72.81 215 GLY A O 1
ATOM 1764 N N . ASP A 1 216 ? -6.217 19.830 29.944 1.00 73.88 216 ASP A N 1
ATOM 1765 C CA . ASP A 1 216 ? -7.390 20.037 29.074 1.00 73.88 216 ASP A CA 1
ATOM 1766 C C . ASP A 1 216 ? -7.096 19.764 27.581 1.00 73.88 216 ASP A C 1
ATOM 1768 O O . ASP A 1 216 ? -7.926 19.192 26.876 1.00 73.88 216 ASP A O 1
ATOM 1772 N N . GLN A 1 217 ? -5.883 20.089 27.115 1.00 77.81 217 GLN A N 1
ATOM 1773 C CA . GLN A 1 217 ? -5.441 19.851 25.732 1.00 77.81 217 GLN A CA 1
ATOM 1774 C C . GLN A 1 217 ? -5.311 18.361 25.380 1.00 77.81 217 GLN A C 1
ATOM 1776 O O . GLN A 1 217 ? -5.668 17.952 24.276 1.00 77.81 217 GLN A O 1
ATOM 1781 N N . ASP A 1 218 ? -4.826 17.531 26.305 1.00 77.81 218 ASP A N 1
ATOM 1782 C CA . ASP A 1 218 ? -4.673 16.091 26.064 1.00 77.81 218 ASP A CA 1
ATOM 1783 C C . ASP A 1 218 ? -6.040 15.400 26.001 1.00 77.81 218 ASP A C 1
ATOM 1785 O O . ASP A 1 218 ? -6.241 14.460 25.228 1.00 77.81 218 ASP A O 1
ATOM 1789 N N . VAL A 1 219 ? -7.001 15.889 26.792 1.00 79.50 219 VAL A N 1
ATOM 1790 C CA . VAL A 1 219 ? -8.388 15.410 26.768 1.00 79.50 219 VAL A CA 1
ATOM 1791 C C . VAL A 1 219 ? -9.037 15.737 25.425 1.00 79.50 219 VAL A C 1
ATOM 1793 O O . VAL A 1 219 ? -9.633 14.850 24.818 1.00 79.50 219 VAL A O 1
ATOM 1796 N N . GLU A 1 220 ? -8.878 16.965 24.928 1.00 83.50 220 GLU A N 1
ATOM 1797 C CA . GLU A 1 220 ? -9.432 17.399 23.639 1.00 83.50 220 GLU A CA 1
ATOM 1798 C C . GLU A 1 220 ? -8.913 16.542 22.470 1.00 83.50 220 GLU A C 1
ATOM 1800 O O . GLU A 1 220 ? -9.708 16.027 21.683 1.00 83.50 220 GLU A O 1
ATOM 1805 N N . ILE A 1 221 ? -7.603 16.268 22.421 1.00 85.56 221 ILE A N 1
ATOM 1806 C CA . ILE A 1 221 ? -6.998 15.411 21.385 1.00 85.56 221 ILE A CA 1
ATOM 1807 C C . ILE A 1 221 ? -7.592 13.998 21.411 1.00 85.56 221 ILE A C 1
ATOM 1809 O O . ILE A 1 221 ? -7.880 13.414 20.362 1.00 85.56 221 ILE A O 1
ATOM 1813 N N . VAL A 1 222 ? -7.765 13.416 22.601 1.00 83.38 222 VAL A N 1
ATOM 1814 C CA . VAL A 1 222 ? -8.352 12.076 22.732 1.00 83.38 222 VAL A CA 1
ATOM 1815 C C . VAL A 1 222 ? -9.814 12.085 22.288 1.00 83.38 222 VAL A C 1
ATOM 1817 O O . VAL A 1 222 ? -10.223 11.183 21.556 1.00 83.38 222 VAL A O 1
ATOM 1820 N N . LEU A 1 223 ? -10.589 13.100 22.674 1.00 85.69 223 LEU A N 1
ATOM 1821 C CA . LEU A 1 223 ? -11.987 13.235 22.265 1.00 85.69 223 LEU A CA 1
ATOM 1822 C C . LEU A 1 223 ? -12.120 13.355 20.744 1.00 85.69 223 LEU A C 1
ATOM 1824 O O . LEU A 1 223 ? -12.939 12.648 20.162 1.00 85.69 223 LEU A O 1
ATOM 1828 N N . ASP A 1 224 ? -11.272 14.140 20.081 1.00 88.06 224 ASP A N 1
ATOM 1829 C CA . ASP A 1 224 ? -11.269 14.264 18.618 1.00 88.06 224 ASP A CA 1
ATOM 1830 C C . ASP A 1 224 ? -11.027 12.923 17.912 1.00 88.06 224 ASP A C 1
ATOM 1832 O O . ASP A 1 224 ? -11.696 12.586 16.922 1.00 88.06 224 ASP A O 1
ATOM 1836 N N . LYS A 1 225 ? -10.097 12.115 18.435 1.00 89.12 225 LYS A N 1
ATOM 1837 C CA . LYS A 1 225 ? -9.830 10.772 17.905 1.00 89.12 225 LYS A CA 1
ATOM 1838 C C . LYS A 1 225 ? -11.002 9.816 18.135 1.00 89.12 225 LYS A C 1
ATOM 1840 O O . LYS A 1 225 ? -11.336 9.032 17.248 1.00 89.12 225 LYS A O 1
ATOM 1845 N N . VAL A 1 226 ? -11.665 9.890 19.286 1.00 89.81 226 VAL A N 1
ATOM 1846 C CA . VAL A 1 226 ? -12.849 9.062 19.563 1.00 89.81 226 VAL A CA 1
ATOM 1847 C C . VAL A 1 226 ? -14.030 9.486 18.689 1.00 89.81 226 VAL A C 1
ATOM 1849 O O . VAL A 1 226 ? -14.707 8.632 18.118 1.00 89.81 226 VAL A O 1
ATOM 1852 N N . MET A 1 227 ? -14.228 10.789 18.480 1.00 87.56 227 MET A N 1
ATOM 1853 C CA . MET A 1 227 ? -15.239 11.313 17.557 1.00 87.56 227 MET A CA 1
ATOM 1854 C C . MET A 1 227 ? -15.002 10.850 16.121 1.00 87.56 227 MET A C 1
ATOM 1856 O O . MET A 1 227 ? -15.943 10.689 15.343 1.00 87.56 227 MET A O 1
ATOM 1860 N N . MET A 1 228 ? -13.749 10.603 15.748 1.00 89.81 228 MET A N 1
ATOM 1861 C CA . MET A 1 228 ? -13.422 9.989 14.471 1.00 89.81 228 MET A CA 1
ATOM 1862 C C . MET A 1 228 ? -13.922 8.537 14.389 1.00 89.81 228 MET A C 1
ATOM 1864 O O . MET A 1 228 ? -14.562 8.210 13.392 1.00 89.81 228 MET A O 1
ATOM 1868 N N . LEU A 1 229 ? -13.751 7.716 15.434 1.00 91.62 229 LEU A N 1
ATOM 1869 C CA . LEU A 1 229 ? -14.335 6.365 15.487 1.00 91.62 229 LEU A CA 1
ATOM 1870 C C . LEU A 1 229 ? -15.868 6.397 15.492 1.00 91.62 229 LEU A C 1
ATOM 1872 O O . LEU A 1 229 ? -16.501 5.604 14.803 1.00 91.62 229 LEU A O 1
ATOM 1876 N N . PHE A 1 230 ? -16.469 7.354 16.200 1.00 89.12 230 PHE A N 1
ATOM 1877 C CA . PHE A 1 230 ? -17.919 7.552 16.215 1.00 89.12 230 PHE A CA 1
ATOM 1878 C C . PHE A 1 230 ? -18.491 7.799 14.812 1.00 89.12 230 PHE A C 1
ATOM 1880 O O . PHE A 1 230 ? -19.568 7.314 14.470 1.00 89.12 230 PHE A O 1
ATOM 1887 N N . ARG A 1 231 ? -17.759 8.521 13.950 1.00 90.12 231 ARG A N 1
ATOM 1888 C CA . ARG A 1 231 ? -18.193 8.761 12.564 1.00 90.12 231 ARG A CA 1
ATOM 1889 C C . ARG A 1 231 ? -18.308 7.482 11.734 1.00 90.12 231 ARG A C 1
ATOM 1891 O O . ARG A 1 231 ? -19.052 7.522 10.756 1.00 90.12 231 ARG A O 1
ATOM 1898 N N . TYR A 1 232 ? -17.613 6.410 12.116 1.00 92.81 232 TYR A N 1
ATOM 1899 C CA . TYR A 1 232 ? -17.661 5.108 11.453 1.00 92.81 232 TYR A CA 1
ATOM 1900 C C . TYR A 1 232 ? -18.836 4.225 11.895 1.00 92.81 232 TYR A C 1
ATOM 1902 O O . TYR A 1 232 ? -19.061 3.192 11.274 1.00 92.81 232 TYR A O 1
ATOM 1910 N N . LEU A 1 233 ? -19.581 4.590 12.944 1.00 90.62 233 LEU A N 1
ATOM 1911 C CA . LEU A 1 233 ? -20.770 3.838 13.346 1.00 90.62 233 LEU A CA 1
ATOM 1912 C C . LEU A 1 233 ? -21.940 4.076 12.385 1.00 90.62 233 LEU A C 1
ATOM 1914 O O . LEU A 1 233 ? -22.218 5.220 12.015 1.00 90.62 233 LEU A O 1
ATOM 1918 N N . GLU A 1 234 ? -22.661 3.007 12.049 1.00 84.44 234 GLU A N 1
ATOM 1919 C CA . GLU A 1 234 ? -23.925 3.080 11.303 1.00 84.44 234 GLU A CA 1
ATOM 1920 C C . GLU A 1 234 ? -25.084 3.522 12.219 1.00 84.44 234 GLU A C 1
ATOM 1922 O O . GLU A 1 234 ? -25.822 4.451 11.891 1.00 84.44 234 GLU A O 1
ATOM 1927 N N . GLU A 1 235 ? -25.202 2.930 13.413 1.00 75.81 235 GLU A N 1
ATOM 1928 C CA . GLU A 1 235 ? -26.273 3.207 14.385 1.00 75.81 235 GLU A CA 1
ATOM 1929 C C . GLU A 1 235 ? -25.889 4.303 15.398 1.00 75.81 235 GLU A C 1
ATOM 1931 O O . GLU A 1 235 ? -25.727 4.059 16.595 1.00 75.81 235 GLU A O 1
ATOM 1936 N N . LYS A 1 236 ? -25.743 5.546 14.924 1.00 71.31 236 LYS A N 1
ATOM 1937 C CA . LYS A 1 236 ? -25.335 6.690 15.771 1.00 71.31 236 LYS A CA 1
ATOM 1938 C C . LYS A 1 236 ? -26.343 7.014 16.878 1.00 71.31 236 LYS A C 1
ATOM 1940 O O . LYS A 1 236 ? -25.943 7.356 17.989 1.00 71.31 236 LYS A O 1
ATOM 1945 N N . ASP A 1 237 ? -27.630 6.829 16.596 1.00 65.94 237 ASP A N 1
ATOM 1946 C CA . ASP A 1 237 ? -28.745 7.141 17.501 1.00 65.94 237 ASP A CA 1
ATOM 1947 C C . ASP A 1 237 ? -28.754 6.259 18.767 1.00 65.94 237 ASP A C 1
ATOM 1949 O O . ASP A 1 237 ? -29.382 6.590 19.773 1.00 65.94 237 ASP A O 1
ATOM 1953 N N . VAL A 1 238 ? -28.052 5.118 18.743 1.00 63.56 238 VAL A N 1
ATOM 1954 C CA . VAL A 1 238 ? -27.929 4.223 19.900 1.00 63.56 238 VAL A CA 1
ATOM 1955 C C . VAL A 1 238 ? -27.012 4.831 20.962 1.00 63.56 238 VAL A C 1
ATOM 1957 O O . VAL A 1 238 ? -27.307 4.699 22.147 1.00 63.56 238 VAL A O 1
ATOM 1960 N N . CYS A 1 239 ? -25.961 5.563 20.573 1.00 59.00 239 CYS A N 1
ATOM 1961 C CA . CYS A 1 239 ? -25.066 6.235 21.521 1.00 59.00 239 CYS A CA 1
ATOM 1962 C C . CYS A 1 239 ? -25.766 7.326 22.337 1.00 59.00 239 CYS A C 1
ATOM 1964 O O . CYS A 1 239 ? -25.443 7.486 23.513 1.00 59.00 239 CYS A O 1
ATOM 1966 N N . GLU A 1 240 ? -26.728 8.047 21.747 1.00 59.88 240 GLU A N 1
ATOM 1967 C CA . GLU A 1 240 ? -27.490 9.098 22.442 1.00 59.88 240 GLU A CA 1
ATOM 1968 C C . GLU A 1 240 ? -28.312 8.549 23.613 1.00 59.88 240 GLU A C 1
ATOM 1970 O O . GLU A 1 240 ? -28.641 9.290 24.529 1.00 59.88 240 GLU A O 1
ATOM 1975 N N . ARG A 1 241 ? -28.627 7.246 23.621 1.00 60.91 241 ARG A N 1
ATOM 1976 C CA . ARG A 1 241 ? -29.352 6.601 24.729 1.00 60.91 241 ARG A CA 1
ATOM 1977 C C . ARG A 1 241 ? -28.472 6.290 25.940 1.00 60.91 241 ARG A C 1
ATOM 1979 O O . ARG A 1 241 ? -29.012 5.951 26.991 1.00 60.91 241 ARG A O 1
ATOM 1986 N N . TYR A 1 242 ? -27.151 6.349 25.779 1.00 57.75 242 TYR A N 1
ATOM 1987 C CA . TYR A 1 242 ? -26.172 6.067 26.833 1.00 57.75 242 TYR A CA 1
ATOM 1988 C C . TYR A 1 242 ? -25.511 7.336 27.401 1.00 57.75 242 TYR A C 1
ATOM 1990 O O . TYR A 1 242 ? -24.728 7.218 28.343 1.00 57.75 242 TYR A O 1
ATOM 1998 N N . TYR A 1 243 ? -25.826 8.511 26.841 1.00 49.97 243 TYR A N 1
ATOM 1999 C CA . TYR A 1 243 ? -25.489 9.841 27.366 1.00 49.97 243 TYR A CA 1
ATOM 2000 C C . TYR A 1 243 ? -26.659 10.430 28.158 1.00 49.97 243 TYR A C 1
ATOM 2002 O O . TYR A 1 243 ? -26.387 11.140 29.154 1.00 49.97 243 TYR A O 1
#

pLDDT: mean 89.9, std 12.1, range [43.03, 98.5]

Secondary structure (DSSP, 8-state):
----TT-THHIIIIIIHHHHHHHHHHHHHHHHHHHHHS-HHHHHHHHHHHHHHHHHHHHHHS-HHHHHHHHHHHIIIIIGGGHHHHHT-TTTSHHHHHHTT-HHHHHHHHHHHTTSTTHHHHHHHHHHHHHHHHHHHHHHTT-S-GGGHHHHHHHHHHHHHHHHHHHHHTSTT-HHHHHHHHHHHHHHHTTSTTHHHHHHHHHHHHHHHHHHHS-HHHHHHHHHHHHHHHTT-S-HHHHTT--

Radius of gyration: 25.33 Å; chains: 1; bounding box: 55×37×87 Å